Protein 5YCE (pdb70)

Structure (mmCIF, N/CA/C/O backbone):
data_5YCE
#
_entry.id   5YCE
#
_cell.length_a   34.180
_cell.length_b   30.660
_cell.length_c   63.570
_cell.angle_alpha   90.00
_cell.angle_beta   105.49
_cell.angle_gamma   90.00
#
_symmetry.space_group_name_H-M   'P 1 21 1'
#
loop_
_entity.id
_entity.type
_entity.pdbx_description
1 polymer Myoglobin
2 non-polymer 'PROTOPORPHYRIN IX CONTAINING FE'
3 non-polymer 'SULFATE ION'
4 water water
#
loop_
_atom_site.group_PDB
_atom_site.id
_atom_site.type_symbol
_atom_site.label_atom_id
_atom_site.label_alt_id
_atom_site.label_comp_id
_atom_site.label_asym_id
_atom_site.label_entity_id
_atom_site.label_seq_id
_atom_site.pdbx_PDB_ins_code
_atom_site.Cartn_x
_atom_site.Cartn_y
_atom_site.Cartn_z
_atom_site.occupancy
_atom_site.B_iso_or_equiv
_atom_site.auth_seq_id
_atom_site.auth_comp_id
_atom_site.auth_asym_id
_atom_site.auth_atom_id
_atom_site.pdbx_PDB_model_num
ATOM 1 N N A VAL A 1 2 ? 13.773 0.908 -0.082 0.50 20.33 1 VAL A N 1
ATOM 2 N N B VAL A 1 2 ? 15.187 0.913 0.720 0.50 20.62 1 VAL A N 1
ATOM 3 C CA A VAL A 1 2 ? 14.990 1.413 -0.760 0.50 19.95 1 VAL A CA 1
ATOM 4 C CA B VAL A 1 2 ? 15.608 1.472 -0.595 0.50 19.74 1 VAL A CA 1
ATOM 5 C C A VAL A 1 2 ? 15.558 0.315 -1.664 0.50 17.48 1 VAL A C 1
ATOM 6 C C B VAL A 1 2 ? 15.884 0.356 -1.575 0.50 16.68 1 VAL A C 1
ATOM 7 O O A VAL A 1 2 ? 15.615 -0.870 -1.291 0.50 18.50 1 VAL A O 1
ATOM 8 O O B VAL A 1 2 ? 16.041 -0.807 -1.178 0.50 16.74 1 VAL A O 1
ATOM 15 N N . LEU A 1 3 ? 15.983 0.707 -2.856 1.00 13.32 2 LEU A N 1
ATOM 16 C CA . LEU A 1 3 ? 16.472 -0.238 -3.828 1.00 11.29 2 LEU A CA 1
ATOM 17 C C . LEU A 1 3 ? 17.971 -0.425 -3.658 1.00 10.86 2 LEU A C 1
ATOM 18 O O . LEU A 1 3 ? 18.693 0.504 -3.344 1.00 12.66 2 LEU A O 1
ATOM 23 N N . SER A 1 4 ? 18.435 -1.641 -3.882 1.00 10.61 3 SER A N 1
ATOM 24 C CA . SER A 1 4 ? 19.858 -1.905 -3.923 1.00 11.05 3 SER A CA 1
ATOM 25 C C . SER A 1 4 ? 20.452 -1.433 -5.238 1.00 10.14 3 SER A C 1
ATOM 26 O O . SER A 1 4 ? 19.717 -1.187 -6.223 1.00 9.59 3 SER A O 1
ATOM 29 N N . GLU A 1 5 ? 21.773 -1.367 -5.301 1.00 10.58 4 GLU A N 1
ATOM 30 C CA A GLU A 1 5 ? 22.428 -1.046 -6.575 0.50 9.98 4 GLU A CA 1
ATOM 31 C CA B GLU A 1 5 ? 22.456 -1.079 -6.553 0.50 10.39 4 GLU A CA 1
ATOM 32 C C . GLU A 1 5 ? 22.048 -2.069 -7.644 1.00 9.99 4 GLU A C 1
ATOM 33 O O . GLU A 1 5 ? 21.808 -1.691 -8.783 1.00 9.92 4 GLU A O 1
ATOM 44 N N . GLY A 1 6 ? 21.987 -3.350 -7.293 1.00 10.58 5 GLY A N 1
ATOM 45 C CA . GLY A 1 6 ? 21.608 -4.347 -8.257 1.00 10.84 5 GLY A CA 1
ATOM 46 C C . GLY A 1 6 ? 20.209 -4.115 -8.821 1.00 10.11 5 GLY A C 1
ATOM 47 O O . GLY A 1 6 ? 19.978 -4.266 -10.029 1.00 10.86 5 GLY A O 1
ATOM 48 N N . GLU A 1 7 ? 19.286 -3.746 -7.944 1.00 9.32 6 GLU A N 1
ATOM 49 C CA . GLU A 1 7 ? 17.915 -3.457 -8.392 1.00 8.28 6 GLU A CA 1
ATOM 50 C C . GLU A 1 7 ? 17.891 -2.231 -9.322 1.00 7.37 6 GLU A C 1
ATOM 51 O O . GLU A 1 7 ? 17.242 -2.250 -10.372 1.00 7.32 6 GLU A O 1
ATOM 57 N N . TRP A 1 8 ? 18.614 -1.165 -8.951 1.00 7.15 7 TRP A N 1
ATOM 58 C CA . TRP A 1 8 ? 18.671 -0.016 -9.836 1.00 6.43 7 TRP A CA 1
ATOM 59 C C . TRP A 1 8 ? 19.246 -0.381 -11.196 1.00 6.71 7 TRP A C 1
ATOM 60 O O . TRP A 1 8 ? 18.793 0.134 -12.218 1.00 6.56 7 TRP A O 1
ATOM 71 N N A GLN A 1 9 ? 20.283 -1.236 -11.217 0.56 7.41 8 GLN A N 1
ATOM 72 N N B GLN A 1 9 ? 20.250 -1.258 -11.233 0.44 7.52 8 GLN A N 1
ATOM 73 C CA A GLN A 1 9 ? 20.872 -1.675 -12.477 0.56 8.23 8 GLN A CA 1
ATOM 74 C CA B GLN A 1 9 ? 20.836 -1.591 -12.516 0.44 7.82 8 GLN A CA 1
ATOM 75 C C A GLN A 1 9 ? 19.787 -2.300 -13.369 0.56 7.53 8 GLN A C 1
ATOM 76 C C B GLN A 1 9 ? 19.826 -2.354 -13.392 0.44 7.65 8 GLN A C 1
ATOM 77 O O A GLN A 1 9 ? 19.687 -1.977 -14.565 0.56 7.52 8 GLN A O 1
ATOM 78 O O B GLN A 1 9 ? 19.815 -2.180 -14.607 0.44 7.60 8 GLN A O 1
ATOM 89 N N . LEU A 1 10 ? 18.971 -3.184 -12.793 1.00 7.65 9 LEU A N 1
ATOM 90 C CA . LEU A 1 10 ? 17.926 -3.838 -13.579 1.00 7.62 9 LEU A CA 1
ATOM 91 C C . LEU A 1 10 ? 16.918 -2.824 -14.138 1.00 6.68 9 LEU A C 1
ATOM 92 O O . LEU A 1 10 ? 16.463 -2.930 -15.286 1.00 7.34 9 LEU A O 1
ATOM 97 N N . VAL A 1 11 ? 16.541 -1.865 -13.291 1.00 5.95 10 VAL A N 1
ATOM 98 C CA . VAL A 1 11 ? 15.592 -0.811 -13.663 1.00 5.64 10 VAL A CA 1
ATOM 99 C C . VAL A 1 11 ? 16.135 0.018 -14.832 1.00 5.36 10 VAL A C 1
ATOM 100 O O . VAL A 1 11 ? 15.459 0.238 -15.834 1.00 5.82 10 VAL A O 1
ATOM 104 N N A LEU A 1 12 ? 17.392 0.488 -14.715 0.66 5.84 11 LEU A N 1
ATOM 105 N N B LEU A 1 12 ? 17.395 0.430 -14.675 0.34 5.57 11 LEU A N 1
ATOM 106 C CA A LEU A 1 12 ? 17.894 1.433 -15.693 0.66 5.84 11 LEU A CA 1
ATOM 107 C CA B LEU A 1 12 ? 18.024 1.260 -15.661 0.34 5.30 11 LEU A CA 1
ATOM 108 C C A LEU A 1 12 ? 18.291 0.743 -16.995 0.66 5.86 11 LEU A C 1
ATOM 109 C C B LEU A 1 12 ? 18.488 0.441 -16.862 0.34 5.44 11 LEU A C 1
ATOM 110 O O A LEU A 1 12 ? 18.318 1.369 -18.059 0.66 5.59 11 LEU A O 1
ATOM 111 O O B LEU A 1 12 ? 18.577 0.994 -17.960 0.34 5.73 11 LEU A O 1
ATOM 120 N N A HIS A 1 13 ? 18.570 -0.550 -16.927 0.66 5.66 12 HIS A N 1
ATOM 121 N N B HIS A 1 13 ? 18.741 -0.856 -16.684 0.34 4.96 12 HIS A N 1
ATOM 122 C CA A HIS A 1 13 ? 18.913 -1.311 -18.125 0.66 5.82 12 HIS A CA 1
ATOM 123 C CA B HIS A 1 13 ? 19.083 -1.689 -17.833 0.34 5.26 12 HIS A CA 1
ATOM 124 C C A HIS A 1 13 ? 17.704 -1.392 -19.055 0.66 5.87 12 HIS A C 1
ATOM 125 C C B HIS A 1 13 ? 17.885 -1.800 -18.763 0.34 5.50 12 HIS A C 1
ATOM 126 O O A HIS A 1 13 ? 17.810 -1.177 -20.257 0.66 6.29 12 HIS A O 1
ATOM 127 O O B HIS A 1 13 ? 18.014 -1.697 -19.976 0.34 6.76 12 HIS A O 1
ATOM 140 N N A VAL A 1 14 ? 16.522 -1.697 -18.507 0.66 5.44 13 VAL A N 1
ATOM 141 N N B VAL A 1 14 ? 16.690 -2.019 -18.205 0.34 5.04 13 VAL A N 1
ATOM 142 C CA A VAL A 1 14 ? 15.320 -1.717 -19.344 0.66 5.17 13 VAL A CA 1
ATOM 143 C CA B VAL A 1 14 ? 15.502 -2.048 -19.055 0.34 5.01 13 VAL A CA 1
ATOM 144 C C A VAL A 1 14 ? 14.936 -0.285 -19.730 0.66 5.20 13 VAL A C 1
ATOM 145 C C B VAL A 1 14 ? 15.112 -0.639 -19.520 0.34 4.82 13 VAL A C 1
ATOM 146 O O A VAL A 1 14 ? 14.465 -0.041 -20.836 0.66 5.15 13 VAL A O 1
ATOM 147 O O B VAL A 1 14 ? 14.666 -0.480 -20.651 0.34 5.28 13 VAL A O 1
ATOM 154 N N A TRP A 1 15 ? 15.135 0.679 -18.832 0.66 5.21 14 TRP A N 1
ATOM 155 N N B TRP A 1 15 ? 15.301 0.381 -18.680 0.34 4.79 14 TRP A N 1
ATOM 156 C CA A TRP A 1 15 ? 14.739 2.030 -19.162 0.66 5.54 14 TRP A CA 1
ATOM 157 C CA B TRP A 1 15 ? 14.941 1.737 -19.099 0.34 5.04 14 TRP A CA 1
ATOM 158 C C A TRP A 1 15 ? 15.514 2.566 -20.370 0.66 5.71 14 TRP A C 1
ATOM 159 C C B TRP A 1 15 ? 15.794 2.169 -20.294 0.34 4.90 14 TRP A C 1
ATOM 160 O O A TRP A 1 15 ? 14.957 3.321 -21.185 0.66 6.02 14 TRP A O 1
ATOM 161 O O B TRP A 1 15 ? 15.329 2.917 -21.160 0.34 5.17 14 TRP A O 1
ATOM 182 N N A ALA A 1 16 ? 16.793 2.199 -20.493 0.66 5.70 15 ALA A N 1
ATOM 183 N N B ALA A 1 16 ? 17.036 1.702 -20.360 0.34 5.02 15 ALA A N 1
ATOM 184 C CA A ALA A 1 16 ? 17.552 2.643 -21.661 0.66 6.03 15 ALA A CA 1
ATOM 185 C CA B ALA A 1 16 ? 17.850 2.023 -21.522 0.34 6.08 15 ALA A CA 1
ATOM 186 C C A ALA A 1 16 ? 16.983 2.061 -22.957 0.66 6.07 15 ALA A C 1
ATOM 187 C C B ALA A 1 16 ? 17.216 1.509 -22.821 0.34 5.82 15 ALA A C 1
ATOM 188 O O A ALA A 1 16 ? 17.109 2.678 -24.009 0.66 7.04 15 ALA A O 1
ATOM 189 O O B ALA A 1 16 ? 17.443 2.070 -23.889 0.34 6.36 15 ALA A O 1
ATOM 192 N N A LYS A 1 17 ? 16.353 0.891 -22.899 0.66 6.44 16 LYS A N 1
ATOM 193 N N B LYS A 1 17 ? 16.418 0.449 -22.736 0.34 5.71 16 LYS A N 1
ATOM 194 C CA A LYS A 1 17 ? 15.625 0.358 -24.053 0.66 6.67 16 LYS A CA 1
ATOM 195 C CA B LYS A 1 17 ? 15.718 -0.114 -23.892 0.34 4.96 16 LYS A CA 1
ATOM 196 C C A LYS A 1 17 ? 14.388 1.179 -24.351 0.66 7.16 16 LYS A C 1
ATOM 197 C C B LYS A 1 17 ? 14.482 0.717 -24.314 0.34 5.65 16 LYS A C 1
ATOM 198 O O A LYS A 1 17 ? 14.109 1.462 -25.508 0.66 7.84 16 LYS A O 1
ATOM 199 O O B LYS A 1 17 ? 13.891 0.454 -25.355 0.34 6.65 16 LYS A O 1
ATOM 210 N N A VAL A 1 18 ? 13.636 1.541 -23.315 0.66 6.48 17 VAL A N 1
ATOM 211 N N B VAL A 1 18 ? 14.096 1.690 -23.494 0.34 5.20 17 VAL A N 1
ATOM 212 C CA A VAL A 1 18 ? 12.478 2.404 -23.478 0.66 6.81 17 VAL A CA 1
ATOM 213 C CA B VAL A 1 18 ? 13.013 2.610 -23.816 0.34 5.99 17 VAL A CA 1
ATOM 214 C C A VAL A 1 18 ? 12.878 3.643 -24.222 0.66 7.37 17 VAL A C 1
ATOM 215 C C B VAL A 1 18 ? 13.507 3.748 -24.731 0.34 5.93 17 VAL A C 1
ATOM 216 O O A VAL A 1 18 ? 12.171 4.096 -25.118 0.66 8.50 17 VAL A O 1
ATOM 217 O O B VAL A 1 18 ? 12.724 4.335 -25.484 0.34 6.42 17 VAL A O 1
ATOM 224 N N A GLU A 1 19 ? 14.043 4.191 -23.873 0.66 7.75 18 GLU A N 1
ATOM 225 N N B GLU A 1 19 ? 14.798 4.055 -24.665 0.34 5.54 18 GLU A N 1
ATOM 226 C CA A GLU A 1 19 ? 14.453 5.452 -24.445 0.66 9.54 18 GLU A CA 1
ATOM 227 C CA B GLU A 1 19 ? 15.324 5.293 -25.254 0.34 6.57 18 GLU A CA 1
ATOM 228 C C A GLU A 1 19 ? 14.887 5.391 -25.894 0.66 10.35 18 GLU A C 1
ATOM 229 C C B GLU A 1 19 ? 15.208 5.390 -26.762 0.34 7.31 18 GLU A C 1
ATOM 230 O O A GLU A 1 19 ? 15.081 6.444 -26.494 0.66 11.98 18 GLU A O 1
ATOM 231 O O B GLU A 1 19 ? 15.062 6.485 -27.292 0.34 8.81 18 GLU A O 1
ATOM 242 N N A ALA A 1 20 ? 14.973 4.200 -26.477 0.66 10.47 19 ALA A N 1
ATOM 243 N N B ALA A 1 20 ? 15.289 4.277 -27.467 0.34 8.08 19 ALA A N 1
ATOM 244 C CA A ALA A 1 20 ? 15.090 4.054 -27.927 0.66 10.77 19 ALA A CA 1
ATOM 245 C CA B ALA A 1 20 ? 15.195 4.340 -28.920 0.34 8.55 19 ALA A CA 1
ATOM 246 C C A ALA A 1 20 ? 13.801 4.292 -28.707 0.66 10.57 19 ALA A C 1
ATOM 247 C C B ALA A 1 20 ? 13.783 4.674 -29.423 0.34 9.00 19 ALA A C 1
ATOM 248 O O A ALA A 1 20 ? 13.844 4.543 -29.894 0.66 12.95 19 ALA A O 1
ATOM 249 O O B ALA A 1 20 ? 13.597 4.981 -30.607 0.34 9.32 19 ALA A O 1
ATOM 252 N N A ASP A 1 21 ? 12.645 4.244 -28.058 0.66 10.80 20 ASP A N 1
ATOM 253 N N B ASP A 1 21 ? 12.817 4.628 -28.496 0.34 9.39 20 ASP A N 1
ATOM 254 C CA A ASP A 1 21 ? 11.354 4.492 -28.746 0.66 10.02 20 ASP A CA 1
ATOM 255 C CA B ASP A 1 21 ? 11.408 4.882 -28.775 0.34 8.88 20 ASP A CA 1
ATOM 256 C C A ASP A 1 21 ? 10.434 5.046 -27.693 0.66 8.90 20 ASP A C 1
ATOM 257 C C B ASP A 1 21 ? 10.642 5.465 -27.567 0.34 6.90 20 ASP A C 1
ATOM 258 O O A ASP A 1 21 ? 9.451 4.421 -27.311 0.66 9.22 20 ASP A O 1
ATOM 259 O O B ASP A 1 21 ? 9.677 4.860 -27.110 0.34 6.38 20 ASP A O 1
ATOM 268 N N A VAL A 1 22 ? 10.790 6.220 -27.188 0.66 8.80 21 VAL A N 1
ATOM 269 N N B VAL A 1 22 ? 11.001 6.654 -27.070 0.34 6.16 21 VAL A N 1
ATOM 270 C CA A VAL A 1 22 ? 10.029 6.815 -26.094 0.66 8.29 21 VAL A CA 1
ATOM 271 C CA B VAL A 1 22 ? 10.237 7.234 -25.958 0.34 5.73 21 VAL A CA 1
ATOM 272 C C A VAL A 1 22 ? 8.553 7.022 -26.491 0.66 7.74 21 VAL A C 1
ATOM 273 C C B VAL A 1 22 ? 8.781 7.465 -26.380 0.34 6.37 21 VAL A C 1
ATOM 274 O O A VAL A 1 22 ? 7.640 6.657 -25.760 0.66 7.63 21 VAL A O 1
ATOM 275 O O B VAL A 1 22 ? 7.839 7.152 -25.639 0.34 6.00 21 VAL A O 1
ATOM 282 N N A ALA A 1 23 ? 8.318 7.584 -27.681 0.66 7.73 22 ALA A N 1
ATOM 283 N N B ALA A 1 23 ? 8.594 7.994 -27.580 0.34 7.22 22 ALA A N 1
ATOM 284 C CA A ALA A 1 23 ? 6.945 7.896 -28.056 0.66 7.61 22 ALA A CA 1
ATOM 285 C CA B ALA A 1 23 ? 7.251 8.329 -28.029 0.34 7.73 22 ALA A CA 1
ATOM 286 C C A ALA A 1 23 ? 6.066 6.638 -28.180 0.66 6.60 22 ALA A C 1
ATOM 287 C C B ALA A 1 23 ? 6.300 7.110 -28.140 0.34 7.54 22 ALA A C 1
ATOM 288 O O A ALA A 1 23 ? 4.910 6.657 -27.781 0.66 6.39 22 ALA A O 1
ATOM 289 O O B ALA A 1 23 ? 5.134 7.175 -27.727 0.34 8.08 22 ALA A O 1
ATOM 292 N N A GLY A 1 24 ? 6.593 5.545 -28.737 0.66 6.87 23 GLY A N 1
ATOM 293 N N B GLY A 1 24 ? 6.792 6.017 -28.710 0.34 8.02 23 GLY A N 1
ATOM 294 C CA A GLY A 1 24 ? 5.802 4.335 -28.866 0.66 7.32 23 GLY A CA 1
ATOM 295 C CA B GLY A 1 24 ? 5.956 4.848 -28.912 0.34 6.93 23 GLY A CA 1
ATOM 296 C C A GLY A 1 24 ? 5.482 3.730 -27.522 0.66 6.45 23 GLY A C 1
ATOM 297 C C B GLY A 1 24 ? 5.597 4.177 -27.603 0.34 7.02 23 GLY A C 1
ATOM 298 O O A GLY A 1 24 ? 4.365 3.260 -27.274 0.66 6.83 23 GLY A O 1
ATOM 299 O O B GLY A 1 24 ? 4.504 3.634 -27.430 0.34 8.10 23 GLY A O 1
ATOM 300 N N A HIS A 1 25 ? 6.487 3.719 -26.639 0.66 6.47 24 HIS A N 1
ATOM 301 N N B HIS A 1 25 ? 6.532 4.197 -26.660 0.34 6.44 24 HIS A N 1
ATOM 302 C CA A HIS A 1 25 ? 6.207 3.292 -25.283 0.66 6.46 24 HIS A CA 1
ATOM 303 C CA B HIS A 1 25 ? 6.203 3.673 -25.335 0.34 6.00 24 HIS A CA 1
ATOM 304 C C A HIS A 1 25 ? 5.146 4.172 -24.624 0.66 6.00 24 HIS A C 1
ATOM 305 C C B HIS A 1 25 ? 5.189 4.542 -24.617 0.34 5.92 24 HIS A C 1
ATOM 306 O O A HIS A 1 25 ? 4.260 3.658 -23.926 0.66 5.92 24 HIS A O 1
ATOM 307 O O B HIS A 1 25 ? 4.323 4.027 -23.902 0.34 6.37 24 HIS A O 1
ATOM 320 N N A GLY A 1 26 ? 5.220 5.487 -24.822 0.66 6.26 25 GLY A N 1
ATOM 321 N N B GLY A 1 26 ? 5.293 5.855 -24.767 0.34 5.23 25 GLY A N 1
ATOM 322 C CA A GLY A 1 26 ? 4.275 6.396 -24.162 0.66 5.79 25 GLY A CA 1
ATOM 323 C CA B GLY A 1 26 ? 4.400 6.745 -24.043 0.34 4.99 25 GLY A CA 1
ATOM 324 C C A GLY A 1 26 ? 2.854 6.179 -24.647 0.66 5.30 25 GLY A C 1
ATOM 325 C C B GLY A 1 26 ? 2.968 6.566 -24.491 0.34 4.97 25 GLY A C 1
ATOM 326 O O A GLY A 1 26 ? 1.899 6.212 -23.873 0.66 5.59 25 GLY A O 1
ATOM 327 O O B GLY A 1 26 ? 2.063 6.493 -23.659 0.34 5.54 25 GLY A O 1
ATOM 328 N N A GLN A 1 27 ? 2.715 5.910 -25.938 0.66 4.97 26 GLN A N 1
ATOM 329 N N B GLN A 1 27 ? 2.781 6.551 -25.808 0.34 6.96 26 GLN A N 1
ATOM 330 C CA A GLN A 1 27 ? 1.396 5.613 -26.502 0.66 5.20 26 GLN A CA 1
ATOM 331 C CA B GLN A 1 27 ? 1.520 6.177 -26.448 0.34 8.66 26 GLN A CA 1
ATOM 332 C C A GLN A 1 27 ? 0.861 4.337 -25.910 0.66 5.19 26 GLN A C 1
ATOM 333 C C B GLN A 1 27 ? 0.933 4.926 -25.847 0.34 7.76 26 GLN A C 1
ATOM 334 O O A GLN A 1 27 ? -0.289 4.279 -25.457 0.66 5.40 26 GLN A O 1
ATOM 335 O O B GLN A 1 27 ? -0.209 4.952 -25.358 0.34 8.59 26 GLN A O 1
ATOM 346 N N A ASP A 1 28 ? 1.681 3.284 -25.914 0.66 5.79 27 ASP A N 1
ATOM 347 N N B ASP A 1 28 ? 1.719 3.843 -25.894 0.34 8.15 27 ASP A N 1
ATOM 348 C CA A ASP A 1 28 ? 1.204 2.020 -25.401 0.66 6.26 27 ASP A CA 1
ATOM 349 C CA B ASP A 1 28 ? 1.251 2.507 -25.505 0.34 8.43 27 ASP A CA 1
ATOM 350 C C A ASP A 1 28 ? 0.842 2.162 -23.932 0.66 6.26 27 ASP A C 1
ATOM 351 C C B ASP A 1 28 ? 0.775 2.466 -24.061 0.34 7.02 27 ASP A C 1
ATOM 352 O O A ASP A 1 28 ? -0.148 1.568 -23.498 0.66 6.07 27 ASP A O 1
ATOM 353 O O B ASP A 1 28 ? -0.279 1.945 -23.754 0.34 6.55 27 ASP A O 1
ATOM 362 N N . ILE A 1 29 ? 1.610 2.963 -23.165 1.00 6.12 28 ILE A N 1
ATOM 363 C CA . ILE A 1 29 ? 1.342 3.063 -21.740 1.00 4.99 28 ILE A CA 1
ATOM 364 C C . ILE A 1 29 ? 0.072 3.882 -21.464 1.00 4.83 28 ILE A C 1
ATOM 365 O O . ILE A 1 29 ? -0.766 3.442 -20.667 1.00 5.04 28 ILE A O 1
ATOM 370 N N . LEU A 1 30 ? -0.077 5.044 -22.080 1.00 5.01 29 LEU A N 1
ATOM 371 C CA . LEU A 1 30 ? -1.291 5.824 -21.825 1.00 5.16 29 LEU A CA 1
ATOM 372 C C . LEU A 1 30 ? -2.544 5.094 -22.332 1.00 5.31 29 LEU A C 1
ATOM 373 O O . LEU A 1 30 ? -3.581 5.137 -21.670 1.00 5.66 29 LEU A O 1
ATOM 378 N N . ILE A 1 31 ? -2.447 4.440 -23.491 1.00 5.62 30 ILE A N 1
ATOM 379 C CA . ILE A 1 31 ? -3.602 3.706 -23.988 1.00 6.03 30 ILE A CA 1
ATOM 380 C C . ILE A 1 31 ? -3.984 2.563 -23.050 1.00 6.05 30 ILE A C 1
ATOM 381 O O . ILE A 1 31 ? -5.157 2.354 -22.754 1.00 6.27 30 ILE A O 1
ATOM 386 N N A ARG A 1 32 ? -2.985 1.803 -22.594 0.61 9.12 31 ARG A N 1
ATOM 387 N N B ARG A 1 32 ? -3.000 1.828 -22.534 0.39 5.55 31 ARG A N 1
ATOM 388 C CA A ARG A 1 32 ? -3.226 0.710 -21.674 0.61 6.88 31 ARG A CA 1
ATOM 389 C CA B ARG A 1 32 ? -3.344 0.802 -21.569 0.39 5.53 31 ARG A CA 1
ATOM 390 C C A ARG A 1 32 ? -3.912 1.230 -20.416 0.61 6.37 31 ARG A C 1
ATOM 391 C C B ARG A 1 32 ? -4.002 1.440 -20.333 0.39 5.34 31 ARG A C 1
ATOM 392 O O A ARG A 1 32 ? -4.867 0.645 -19.928 0.61 7.02 31 ARG A O 1
ATOM 393 O O B ARG A 1 32 ? -4.983 0.918 -19.829 0.39 5.89 31 ARG A O 1
ATOM 408 N N A LEU A 1 33 ? -3.385 2.324 -19.873 0.61 5.25 32 LEU A N 1
ATOM 409 N N B LEU A 1 33 ? -3.471 2.568 -19.859 0.39 4.65 32 LEU A N 1
ATOM 410 C CA A LEU A 1 33 ? -3.953 2.960 -18.695 0.61 4.90 32 LEU A CA 1
ATOM 411 C CA B LEU A 1 33 ? -4.046 3.262 -18.706 0.39 4.00 32 LEU A CA 1
ATOM 412 C C A LEU A 1 33 ? -5.421 3.345 -18.905 0.61 4.76 32 LEU A C 1
ATOM 413 C C B LEU A 1 33 ? -5.507 3.666 -18.985 0.39 4.42 32 LEU A C 1
ATOM 414 O O A LEU A 1 33 ? -6.283 3.068 -18.053 0.61 5.18 32 LEU A O 1
ATOM 415 O O B LEU A 1 33 ? -6.400 3.408 -18.173 0.39 4.69 32 LEU A O 1
ATOM 424 N N A PHE A 1 34 ? -5.702 3.994 -20.034 0.61 4.92 33 PHE A N 1
ATOM 425 N N B PHE A 1 34 ? -5.734 4.299 -20.134 0.39 4.02 33 PHE A N 1
ATOM 426 C CA A PHE A 1 34 ? -7.042 4.482 -20.295 0.61 4.84 33 PHE A CA 1
ATOM 427 C CA B PHE A 1 34 ? -7.040 4.855 -20.461 0.39 4.46 33 PHE A CA 1
ATOM 428 C C A PHE A 1 34 ? -8.037 3.331 -20.514 0.61 6.00 33 PHE A C 1
ATOM 429 C C B PHE A 1 34 ? -8.081 3.768 -20.773 0.39 4.79 33 PHE A C 1
ATOM 430 O O A PHE A 1 34 ? -9.205 3.438 -20.126 0.61 6.70 33 PHE A O 1
ATOM 431 O O B PHE A 1 34 ? -9.278 3.945 -20.491 0.39 4.96 33 PHE A O 1
ATOM 446 N N A LYS A 1 35 ? -7.584 2.243 -21.131 0.61 6.15 34 LYS A N 1
ATOM 447 N N B LYS A 1 35 ? -7.647 2.651 -21.359 0.36 4.72 34 LYS A N 1
ATOM 448 N N C LYS A 1 35 ? -7.653 2.520 -21.348 0.03 5.71 34 LYS A N 1
ATOM 449 C CA A LYS A 1 35 ? -8.448 1.084 -21.354 0.61 7.02 34 LYS A CA 1
ATOM 450 C CA B LYS A 1 35 ? -8.574 1.554 -21.649 0.36 4.94 34 LYS A CA 1
ATOM 451 C CA C LYS A 1 35 ? -8.589 1.437 -21.621 0.03 5.95 34 LYS A CA 1
ATOM 452 C C A LYS A 1 35 ? -8.684 0.347 -20.048 0.61 6.24 34 LYS A C 1
ATOM 453 C C B LYS A 1 35 ? -8.874 0.725 -20.410 0.36 4.98 34 LYS A C 1
ATOM 454 C C C LYS A 1 35 ? -8.827 0.601 -20.368 0.03 6.05 34 LYS A C 1
ATOM 455 O O A LYS A 1 35 ? -9.806 -0.089 -19.774 0.61 7.59 34 LYS A O 1
ATOM 456 O O B LYS A 1 35 ? -10.017 0.328 -20.181 0.36 6.03 34 LYS A O 1
ATOM 457 O O C LYS A 1 35 ? -9.956 0.212 -20.074 0.03 6.11 34 LYS A O 1
ATOM 473 N N A SER A 1 36 ? -7.633 0.132 -19.273 0.61 5.84 35 SER A N 1
ATOM 474 N N B SER A 1 36 ? -7.845 0.461 -19.606 0.39 5.14 35 SER A N 1
ATOM 475 C CA A SER A 1 36 ? -7.762 -0.648 -18.045 0.61 6.55 35 SER A CA 1
ATOM 476 C CA B SER A 1 36 ? -8.008 -0.358 -18.416 0.39 5.88 35 SER A CA 1
ATOM 477 C C A SER A 1 36 ? -8.496 0.084 -16.939 0.61 6.14 35 SER A C 1
ATOM 478 C C B SER A 1 36 ? -8.668 0.411 -17.273 0.39 6.18 35 SER A C 1
ATOM 479 O O A SER A 1 36 ? -9.119 -0.522 -16.081 0.61 7.51 35 SER A O 1
ATOM 480 O O B SER A 1 36 ? -9.325 -0.196 -16.434 0.39 7.02 35 SER A O 1
ATOM 485 N N A HIS A 1 37 ? -8.355 1.404 -16.919 0.61 6.47 36 HIS A N 1
ATOM 486 N N B HIS A 1 37 ? -8.502 1.735 -17.242 0.39 5.65 36 HIS A N 1
ATOM 487 C CA A HIS A 1 37 ? -8.908 2.224 -15.851 0.61 6.92 36 HIS A CA 1
ATOM 488 C CA B HIS A 1 37 ? -9.024 2.559 -16.145 0.39 5.65 36 HIS A CA 1
ATOM 489 C C A HIS A 1 37 ? -9.490 3.499 -16.454 0.61 6.39 36 HIS A C 1
ATOM 490 C C B HIS A 1 37 ? -9.642 3.825 -16.719 0.39 5.66 36 HIS A C 1
ATOM 491 O O A HIS A 1 37 ? -8.875 4.558 -16.417 0.61 6.49 36 HIS A O 1
ATOM 492 O O B HIS A 1 37 ? -9.019 4.888 -16.722 0.39 5.18 36 HIS A O 1
ATOM 505 N N A PRO A 1 38 ? -10.698 3.421 -17.022 0.61 6.62 37 PRO A N 1
ATOM 506 N N B PRO A 1 38 ? -10.883 3.714 -17.217 0.39 5.54 37 PRO A N 1
ATOM 507 C CA A PRO A 1 38 ? -11.229 4.565 -17.777 0.61 6.80 37 PRO A CA 1
ATOM 508 C CA B PRO A 1 38 ? -11.511 4.853 -17.883 0.39 6.08 37 PRO A CA 1
ATOM 509 C C A PRO A 1 38 ? -11.473 5.878 -17.006 0.61 7.37 37 PRO A C 1
ATOM 510 C C B PRO A 1 38 ? -11.584 6.048 -16.985 0.39 6.42 37 PRO A C 1
ATOM 511 O O A PRO A 1 38 ? -11.566 6.928 -17.635 0.61 8.23 37 PRO A O 1
ATOM 512 O O B PRO A 1 38 ? -11.646 7.178 -17.477 0.39 6.06 37 PRO A O 1
ATOM 519 N N . GLU A 1 39 ? -11.565 5.833 -15.672 1.00 7.16 38 GLU A N 1
ATOM 520 C CA . GLU A 1 39 ? -11.622 7.015 -14.821 1.00 7.49 38 GLU A CA 1
ATOM 521 C C . GLU A 1 39 ? -10.385 7.924 -15.037 1.00 6.71 38 GLU A C 1
ATOM 522 O O . GLU A 1 39 ? -10.452 9.146 -14.819 1.00 8.18 38 GLU A O 1
ATOM 528 N N . THR A 1 40 ? -9.270 7.328 -15.436 1.00 5.92 39 THR A N 1
ATOM 529 C CA . THR A 1 40 ? -8.061 8.107 -15.667 1.00 5.64 39 THR A CA 1
ATOM 530 C C . THR A 1 40 ? -8.174 8.996 -16.902 1.00 5.83 39 THR A C 1
ATOM 531 O O . THR A 1 40 ? -7.706 10.134 -16.903 1.00 6.97 39 THR A O 1
ATOM 535 N N . LEU A 1 41 ? -8.800 8.471 -17.965 1.00 6.17 40 LEU A N 1
ATOM 536 C CA . LEU A 1 41 ? -8.986 9.234 -19.200 1.00 6.04 40 LEU A CA 1
ATOM 537 C C . LEU A 1 41 ? -9.777 10.506 -18.924 1.00 7.08 40 LEU A C 1
ATOM 538 O O . LEU A 1 41 ? -9.498 11.583 -19.472 1.00 7.38 40 LEU A O 1
ATOM 543 N N . GLU A 1 42 ? -10.782 10.378 -18.069 1.00 7.72 41 GLU A N 1
ATOM 544 C CA A GLU A 1 42 ? -11.645 11.521 -17.852 0.52 8.46 41 GLU A CA 1
ATOM 545 C CA B GLU A 1 42 ? -11.692 11.472 -17.705 0.48 9.29 41 GLU A CA 1
ATOM 546 C C . GLU A 1 42 ? -10.948 12.684 -17.132 1.00 9.01 41 GLU A C 1
ATOM 547 O O . GLU A 1 42 ? -11.395 13.817 -17.249 1.00 11.07 41 GLU A O 1
ATOM 558 N N . LYS A 1 43 ? -9.823 12.420 -16.454 1.00 7.56 42 LYS A N 1
ATOM 559 C CA . LYS A 1 43 ? -9.035 13.470 -15.844 1.00 8.07 42 LYS A CA 1
ATOM 560 C C . LYS A 1 43 ? -8.315 14.352 -16.853 1.00 7.10 42 LYS A C 1
ATOM 561 O O . LYS A 1 43 ? -7.768 15.391 -16.462 1.00 8.73 42 LYS A O 1
ATOM 567 N N . PHE A 1 44 ? -8.245 13.927 -18.119 1.00 6.59 43 PHE A N 1
ATOM 568 C CA . PHE A 1 44 ? -7.592 14.682 -19.168 1.00 6.75 43 PHE A CA 1
ATOM 569 C C . PHE A 1 44 ? -8.609 15.369 -20.070 1.00 7.74 43 PHE A C 1
ATOM 570 O O . PHE A 1 44 ? -9.172 14.722 -20.962 1.00 6.88 43 PHE A O 1
ATOM 578 N N . ASP A 1 45 ? -8.785 16.685 -19.916 1.00 9.40 44 ASP A N 1
ATOM 579 C CA . ASP A 1 45 ? -9.571 17.443 -20.884 1.00 10.54 44 ASP A CA 1
ATOM 580 C C . ASP A 1 45 ? -9.032 17.255 -22.307 1.00 10.01 44 ASP A C 1
ATOM 581 O O . ASP A 1 45 ? -9.853 17.279 -23.220 1.00 11.63 44 ASP A O 1
ATOM 586 N N . ARG A 1 46 ? -7.704 17.092 -22.515 1.00 9.93 45 ARG A N 1
ATOM 587 C CA . ARG A 1 46 ? -7.092 16.934 -23.838 1.00 10.14 45 ARG A CA 1
ATOM 588 C C . ARG A 1 46 ? -7.550 15.653 -24.478 1.00 9.31 45 ARG A C 1
ATOM 589 O O . ARG A 1 46 ? -7.516 15.574 -25.710 1.00 11.16 45 ARG A O 1
ATOM 597 N N . PHE A 1 47 ? -7.893 14.632 -23.675 1.00 6.95 46 PHE A N 1
ATOM 598 C CA . PHE A 1 47 ? -8.048 13.305 -24.243 1.00 6.18 46 PHE A CA 1
ATOM 599 C C . PHE A 1 47 ? -9.418 12.674 -24.075 1.00 6.44 46 PHE A C 1
ATOM 600 O O . PHE A 1 47 ? -9.694 11.662 -24.708 1.00 6.55 46 PHE A O 1
ATOM 608 N N . LYS A 1 48 ? -10.281 13.259 -23.257 1.00 6.91 47 LYS A N 1
ATOM 609 C CA . LYS A 1 48 ? -11.497 12.584 -22.895 1.00 7.94 47 LYS A CA 1
ATOM 610 C C . LYS A 1 48 ? -12.486 12.480 -24.096 1.00 8.12 47 LYS A C 1
ATOM 611 O O . LYS A 1 48 ? -13.451 11.726 -24.012 1.00 10.53 47 LYS A O 1
ATOM 617 N N . HIS A 1 49 ? -12.256 13.182 -25.207 1.00 6.89 48 HIS A N 1
ATOM 618 C CA . HIS A 1 49 ? -13.045 12.969 -26.407 1.00 7.47 48 HIS A CA 1
ATOM 619 C C . HIS A 1 49 ? -12.783 11.624 -27.098 1.00 7.71 48 HIS A C 1
ATOM 620 O O . HIS A 1 49 ? -13.564 11.232 -27.959 1.00 10.09 48 HIS A O 1
ATOM 627 N N . LEU A 1 50 ? -11.669 10.977 -26.766 1.00 6.22 49 LEU A N 1
ATOM 628 C CA . LEU A 1 50 ? -11.275 9.739 -27.423 1.00 5.64 49 LEU A CA 1
ATOM 629 C C . LEU A 1 50 ? -12.118 8.578 -26.887 1.00 6.72 49 LEU A C 1
ATOM 630 O O . LEU A 1 50 ? -12.207 8.385 -25.691 1.00 9.68 49 LEU A O 1
ATOM 635 N N . LYS A 1 51 ? -12.749 7.830 -27.807 1.00 6.20 50 LYS A N 1
ATOM 636 C CA . LYS A 1 51 ? -13.738 6.841 -27.446 1.00 7.17 50 LYS A CA 1
ATOM 637 C C . LYS A 1 51 ? -13.360 5.414 -27.840 1.00 6.55 50 LYS A C 1
ATOM 638 O O . LYS A 1 51 ? -14.052 4.490 -27.407 1.00 8.25 50 LYS A O 1
ATOM 644 N N . THR A 1 52 ? -12.306 5.250 -28.666 1.00 5.89 51 THR A N 1
ATOM 645 C CA . THR A 1 52 ? -11.847 3.950 -29.107 1.00 6.22 51 THR A CA 1
ATOM 646 C C . THR A 1 52 ? -10.318 3.909 -29.035 1.00 5.41 51 THR A C 1
ATOM 647 O O . THR A 1 52 ? -9.638 4.929 -29.090 1.00 5.58 51 THR A O 1
ATOM 651 N N . GLU A 1 53 ? -9.786 2.695 -28.979 1.00 5.39 52 GLU A N 1
ATOM 652 C CA . GLU A 1 53 ? -8.355 2.512 -29.008 1.00 5.38 52 GLU A CA 1
ATOM 653 C C . GLU A 1 53 ? -7.757 3.055 -30.309 1.00 5.62 52 GLU A C 1
ATOM 654 O O . GLU A 1 53 ? -6.689 3.673 -30.296 1.00 6.25 52 GLU A O 1
ATOM 660 N N . ALA A 1 54 ? -8.416 2.827 -31.451 1.00 6.30 53 ALA A N 1
ATOM 661 C CA . ALA A 1 54 ? -7.901 3.360 -32.697 1.00 7.00 53 ALA A CA 1
ATOM 662 C C . ALA A 1 54 ? -7.814 4.900 -32.655 1.00 6.58 53 ALA A C 1
ATOM 663 O O . ALA A 1 54 ? -6.851 5.478 -33.164 1.00 6.92 53 ALA A O 1
ATOM 665 N N . GLU A 1 55 ? -8.823 5.558 -32.092 1.00 6.11 54 GLU A N 1
ATOM 666 C CA . GLU A 1 55 ? -8.763 7.018 -31.960 1.00 5.68 54 GLU A CA 1
ATOM 667 C C . GLU A 1 55 ? -7.587 7.427 -31.095 1.00 5.41 54 GLU A C 1
ATOM 668 O O . GLU A 1 55 ? -6.875 8.385 -31.399 1.00 5.78 54 GLU A O 1
ATOM 674 N N . MET A 1 56 ? -7.366 6.701 -30.008 1.00 5.01 55 MET A N 1
ATOM 675 C CA . MET A 1 56 ? -6.230 7.000 -29.145 1.00 4.89 55 MET A CA 1
ATOM 676 C C . MET A 1 56 ? -4.910 6.853 -29.897 1.00 5.25 55 MET A C 1
ATOM 677 O O . MET A 1 56 ? -4.008 7.685 -29.769 1.00 6.02 55 MET A O 1
ATOM 682 N N A LYS A 1 57 ? -4.793 5.785 -30.688 0.46 6.24 56 LYS A N 1
ATOM 683 N N B LYS A 1 57 ? -4.770 5.752 -30.653 0.54 5.48 56 LYS A N 1
ATOM 684 C CA A LYS A 1 57 ? -3.552 5.502 -31.396 0.46 7.59 56 LYS A CA 1
ATOM 685 C CA B LYS A 1 57 ? -3.546 5.494 -31.416 0.54 6.61 56 LYS A CA 1
ATOM 686 C C A LYS A 1 57 ? -3.338 6.441 -32.588 0.46 7.39 56 LYS A C 1
ATOM 687 C C B LYS A 1 57 ? -3.293 6.607 -32.446 0.54 6.75 56 LYS A C 1
ATOM 688 O O A LYS A 1 57 ? -2.240 6.476 -33.136 0.46 8.18 56 LYS A O 1
ATOM 689 O O B LYS A 1 57 ? -2.131 6.943 -32.730 0.54 8.23 56 LYS A O 1
ATOM 700 N N . ALA A 1 58 ? -4.368 7.189 -32.985 1.00 6.46 57 ALA A N 1
ATOM 701 C CA . ALA A 1 58 ? -4.273 8.191 -34.038 1.00 6.77 57 ALA A CA 1
ATOM 702 C C . ALA A 1 58 ? -4.060 9.596 -33.499 1.00 5.94 57 ALA A C 1
ATOM 703 O O . ALA A 1 58 ? -3.979 10.525 -34.286 1.00 8.54 57 ALA A O 1
ATOM 705 N N . SER A 1 59 ? -4.055 9.790 -32.185 1.00 5.30 58 SER A N 1
ATOM 706 C CA . SER A 1 59 ? -3.936 11.123 -31.610 1.00 5.04 58 SER A CA 1
ATOM 707 C C . SER A 1 59 ? -2.479 11.527 -31.425 1.00 4.88 58 SER A C 1
ATOM 708 O O . SER A 1 59 ? -1.748 10.962 -30.590 1.00 5.68 58 SER A O 1
ATOM 711 N N . GLU A 1 60 ? -2.047 12.543 -32.169 1.00 4.83 59 GLU A N 1
ATOM 712 C CA . GLU A 1 60 ? -0.688 13.019 -32.030 1.00 5.16 59 GLU A CA 1
ATOM 713 C C . GLU A 1 60 ? -0.497 13.704 -30.682 1.00 5.28 59 GLU A C 1
ATOM 714 O O . GLU A 1 60 ? 0.577 13.609 -30.079 1.00 6.40 59 GLU A O 1
ATOM 720 N N . ASP A 1 61 ? -1.529 14.390 -30.204 1.00 5.51 60 ASP A N 1
ATOM 721 C CA A ASP A 1 61 ? -1.380 15.063 -28.941 0.74 6.20 60 ASP A CA 1
ATOM 722 C CA B ASP A 1 61 ? -1.636 15.075 -28.880 0.26 6.07 60 ASP A CA 1
ATOM 723 C C . ASP A 1 61 ? -1.231 14.045 -27.794 1.00 5.78 60 ASP A C 1
ATOM 724 O O . ASP A 1 61 ? -0.476 14.316 -26.848 1.00 5.79 60 ASP A O 1
ATOM 733 N N . LEU A 1 62 ? -1.864 12.882 -27.882 1.00 4.92 61 LEU A N 1
ATOM 734 C CA A LEU A 1 62 ? -1.667 11.821 -26.877 0.60 4.65 61 LEU A CA 1
ATOM 735 C CA B LEU A 1 62 ? -1.660 11.846 -26.887 0.40 4.72 61 LEU A CA 1
ATOM 736 C C . LEU A 1 62 ? -0.207 11.360 -26.923 1.00 4.54 61 LEU A C 1
ATOM 737 O O . LEU A 1 62 ? 0.422 11.182 -25.882 1.00 4.90 61 LEU A O 1
ATOM 746 N N A LYS A 1 63 ? 0.305 11.155 -28.129 0.69 4.49 62 LYS A N 1
ATOM 747 N N B LYS A 1 63 ? 0.350 11.164 -28.122 0.31 4.93 62 LYS A N 1
ATOM 748 C CA A LYS A 1 63 ? 1.690 10.740 -28.299 0.69 4.85 62 LYS A CA 1
ATOM 749 C CA B LYS A 1 63 ? 1.766 10.770 -28.257 0.31 5.32 62 LYS A CA 1
ATOM 750 C C A LYS A 1 63 ? 2.646 11.774 -27.694 0.69 5.34 62 LYS A C 1
ATOM 751 C C B LYS A 1 63 ? 2.692 11.812 -27.630 0.31 4.98 62 LYS A C 1
ATOM 752 O O A LYS A 1 63 ? 3.625 11.412 -27.027 0.69 6.42 62 LYS A O 1
ATOM 753 O O B LYS A 1 63 ? 3.658 11.486 -26.920 0.31 4.56 62 LYS A O 1
ATOM 764 N N A LYS A 1 64 ? 2.381 13.059 -27.911 0.69 5.25 63 LYS A N 1
ATOM 765 N N B LYS A 1 64 ? 2.394 13.076 -27.890 0.31 4.98 63 LYS A N 1
ATOM 766 C CA A LYS A 1 64 ? 3.212 14.109 -27.337 0.69 6.06 63 LYS A CA 1
ATOM 767 C CA B LYS A 1 64 ? 3.178 14.173 -27.349 0.31 5.39 63 LYS A CA 1
ATOM 768 C C A LYS A 1 64 ? 3.205 14.018 -25.803 0.69 5.37 63 LYS A C 1
ATOM 769 C C B LYS A 1 64 ? 3.184 14.142 -25.817 0.31 5.42 63 LYS A C 1
ATOM 770 O O A LYS A 1 64 ? 4.260 14.071 -25.145 0.69 6.09 63 LYS A O 1
ATOM 771 O O B LYS A 1 64 ? 4.229 14.334 -25.185 0.31 6.44 63 LYS A O 1
ATOM 782 N N . HIS A 1 65 ? 2.024 13.893 -25.214 1.00 5.14 64 HIS A N 1
ATOM 783 C CA . HIS A 1 65 ? 1.963 13.832 -23.752 1.00 5.47 64 HIS A CA 1
ATOM 784 C C . HIS A 1 65 ? 2.656 12.573 -23.223 1.00 5.13 64 HIS A C 1
ATOM 785 O O . HIS A 1 65 ? 3.288 12.624 -22.153 1.00 5.60 64 HIS A O 1
ATOM 792 N N . GLY A 1 66 ? 2.562 11.457 -23.944 1.00 4.79 65 GLY A N 1
ATOM 793 C CA . GLY A 1 66 ? 3.271 10.268 -23.509 1.00 4.95 65 GLY A CA 1
ATOM 794 C C . GLY A 1 66 ? 4.768 10.510 -23.419 1.00 5.22 65 GLY A C 1
ATOM 795 O O . GLY A 1 66 ? 5.440 10.019 -22.494 1.00 5.30 65 GLY A O 1
ATOM 796 N N . VAL A 1 67 ? 5.328 11.267 -24.375 1.00 5.61 66 VAL A N 1
ATOM 797 C CA . VAL A 1 67 ? 6.731 11.613 -24.298 1.00 6.37 66 VAL A CA 1
ATOM 798 C C . VAL A 1 67 ? 7.006 12.451 -23.070 1.00 6.30 66 VAL A C 1
ATOM 799 O O . VAL A 1 67 ? 8.005 12.214 -22.355 1.00 6.75 66 VAL A O 1
ATOM 803 N N . THR A 1 68 ? 6.156 13.429 -22.768 1.00 6.22 67 THR A N 1
ATOM 804 C CA . THR A 1 68 ? 6.322 14.236 -21.571 1.00 6.59 67 THR A CA 1
ATOM 805 C C . THR A 1 68 ? 6.354 13.369 -20.306 1.00 5.76 67 THR A C 1
ATOM 806 O O . THR A 1 68 ? 7.215 13.548 -19.428 1.00 6.54 67 THR A O 1
ATOM 810 N N . VAL A 1 69 ? 5.411 12.446 -20.194 1.00 4.84 68 VAL A N 1
ATOM 811 C CA . VAL A 1 69 ? 5.336 11.588 -19.021 1.00 4.26 68 VAL A CA 1
ATOM 812 C C . VAL A 1 69 ? 6.599 10.743 -18.877 1.00 4.07 68 VAL A C 1
ATOM 813 O O . VAL A 1 69 ? 7.189 10.684 -17.781 1.00 4.60 68 VAL A O 1
ATOM 817 N N . LEU A 1 70 ? 7.001 10.053 -19.939 1.00 4.64 69 LEU A N 1
ATOM 818 C CA . LEU A 1 70 ? 8.129 9.154 -19.811 1.00 5.03 69 LEU A CA 1
ATOM 819 C C . LEU A 1 70 ? 9.440 9.891 -19.646 1.00 5.65 69 LEU A C 1
ATOM 820 O O . LEU A 1 70 ? 10.355 9.373 -18.997 1.00 6.42 69 LEU A O 1
ATOM 825 N N . THR A 1 71 ? 9.554 11.085 -20.217 1.00 6.21 70 THR A N 1
ATOM 826 C CA . THR A 1 71 ? 10.759 11.886 -20.041 1.00 7.78 70 THR A CA 1
ATOM 827 C C . THR A 1 71 ? 10.887 12.266 -18.558 1.00 6.61 70 THR A C 1
ATOM 828 O O . THR A 1 71 ? 11.986 12.170 -17.978 1.00 7.09 70 THR A O 1
ATOM 832 N N . ALA A 1 72 ? 9.784 12.690 -17.946 1.00 5.68 71 ALA A N 1
ATOM 833 C CA . ALA A 1 72 ? 9.813 13.053 -16.529 1.00 5.60 71 ALA A CA 1
ATOM 834 C C . ALA A 1 72 ? 10.143 11.829 -15.672 1.00 4.87 71 ALA A C 1
ATOM 835 O O . ALA A 1 72 ? 10.952 11.911 -14.722 1.00 5.41 71 ALA A O 1
ATOM 837 N N . LEU A 1 73 ? 9.519 10.686 -15.987 1.00 4.70 72 LEU A N 1
ATOM 838 C CA . LEU A 1 73 ? 9.780 9.490 -15.195 1.00 4.68 72 LEU A CA 1
ATOM 839 C C . LEU A 1 73 ? 11.226 9.022 -15.346 1.00 4.78 72 LEU A C 1
ATOM 840 O O . LEU A 1 73 ? 11.859 8.618 -14.360 1.00 5.07 72 LEU A O 1
ATOM 845 N N . GLY A 1 74 ? 11.767 9.070 -16.564 1.00 5.26 73 GLY A N 1
ATOM 846 C CA . GLY A 1 74 ? 13.150 8.673 -16.746 1.00 5.85 73 GLY A CA 1
ATOM 847 C C . GLY A 1 74 ? 14.102 9.545 -15.927 1.00 5.86 73 GLY A C 1
ATOM 848 O O . GLY A 1 74 ? 15.065 9.039 -15.346 1.00 6.37 73 GLY A O 1
ATOM 849 N N . ALA A 1 75 ? 13.846 10.847 -15.868 1.00 5.90 74 ALA A N 1
ATOM 850 C CA . ALA A 1 75 ? 14.697 11.733 -15.094 1.00 6.42 74 ALA A CA 1
ATOM 851 C C . ALA A 1 75 ? 14.654 11.348 -13.626 1.00 6.16 74 ALA A C 1
ATOM 852 O O . ALA A 1 75 ? 15.681 11.398 -12.938 1.00 7.62 74 ALA A O 1
ATOM 854 N N . ILE A 1 76 ? 13.477 10.965 -13.114 1.00 5.28 75 ILE A N 1
ATOM 855 C CA . ILE A 1 76 ? 13.339 10.497 -11.750 1.00 5.32 75 ILE A CA 1
ATOM 856 C C . ILE A 1 76 ? 14.107 9.185 -11.550 1.00 5.32 75 ILE A C 1
ATOM 857 O O . ILE A 1 76 ? 14.889 9.061 -10.595 1.00 5.97 75 ILE A O 1
ATOM 862 N N . LEU A 1 77 ? 13.896 8.203 -12.409 1.00 5.02 76 LEU A N 1
ATOM 863 C CA . LEU A 1 77 ? 14.529 6.887 -12.209 1.00 5.31 76 LEU A CA 1
ATOM 864 C C . LEU A 1 77 ? 16.052 7.005 -12.206 1.00 5.77 76 LEU A C 1
ATOM 865 O O . LEU A 1 77 ? 16.737 6.315 -11.442 1.00 6.50 76 LEU A O 1
ATOM 870 N N . LYS A 1 78 ? 16.605 7.868 -13.055 1.00 6.06 77 LYS A N 1
ATOM 871 C CA . LYS A 1 78 ? 18.061 7.986 -13.164 1.00 7.20 77 LYS A CA 1
ATOM 872 C C . LYS A 1 78 ? 18.681 8.628 -11.931 1.00 7.35 77 LYS A C 1
ATOM 873 O O . LYS A 1 78 ? 19.894 8.538 -11.749 1.00 9.70 77 LYS A O 1
ATOM 879 N N . LYS A 1 79 ? 17.864 9.251 -11.066 1.00 7.16 78 LYS A N 1
ATOM 880 C CA . LYS A 1 79 ? 18.337 9.739 -9.778 1.00 8.13 78 LYS A CA 1
ATOM 881 C C . LYS A 1 79 ? 18.420 8.641 -8.721 1.00 8.70 78 LYS A C 1
ATOM 882 O O . LYS A 1 79 ? 18.951 8.894 -7.646 1.00 9.91 78 LYS A O 1
ATOM 888 N N . LYS A 1 80 ? 17.939 7.436 -9.009 1.00 7.73 79 LYS A N 1
ATOM 889 C CA . LYS A 1 80 ? 18.104 6.290 -8.104 1.00 7.79 79 LYS A CA 1
ATOM 890 C C . LYS A 1 80 ? 17.694 6.630 -6.686 1.00 8.09 79 LYS A C 1
ATOM 891 O O . LYS A 1 80 ? 18.426 6.356 -5.708 1.00 9.32 79 LYS A O 1
ATOM 897 N N . GLY A 1 81 ? 16.486 7.199 -6.577 1.00 8.19 80 GLY A N 1
ATOM 898 C CA . GLY A 1 81 ? 15.941 7.533 -5.274 1.00 9.09 80 GLY A CA 1
ATOM 899 C C . GLY A 1 81 ? 16.228 8.950 -4.785 1.00 9.50 80 GLY A C 1
ATOM 900 O O . GLY A 1 81 ? 15.514 9.442 -3.901 1.00 11.04 80 GLY A O 1
ATOM 901 N N . HIS A 1 82 ? 17.257 9.599 -5.345 1.00 10.05 81 HIS A N 1
ATOM 902 C CA . HIS A 1 82 ? 17.656 10.962 -4.927 1.00 11.19 81 HIS A CA 1
ATOM 903 C C . HIS A 1 82 ? 16.869 11.965 -5.761 1.00 10.85 81 HIS A C 1
ATOM 904 O O . HIS A 1 82 ? 17.447 12.771 -6.494 1.00 11.53 81 HIS A O 1
ATOM 911 N N . HIS A 1 83 ? 15.537 11.887 -5.647 1.00 10.76 82 HIS A N 1
ATOM 912 C CA . HIS A 1 83 ? 14.640 12.523 -6.621 1.00 10.09 82 HIS A CA 1
ATOM 913 C C . HIS A 1 83 ? 13.732 13.587 -6.029 1.00 10.80 82 HIS A C 1
ATOM 914 O O . HIS A 1 83 ? 12.736 13.959 -6.612 1.00 10.59 82 HIS A O 1
ATOM 921 N N A GLU A 1 84 ? 14.056 14.083 -4.860 0.59 12.42 83 GLU A N 1
ATOM 922 N N B GLU A 1 84 ? 14.129 14.116 -4.886 0.41 12.61 83 GLU A N 1
ATOM 923 C CA A GLU A 1 84 ? 13.191 15.023 -4.164 0.59 14.00 83 GLU A CA 1
ATOM 924 C CA B GLU A 1 84 ? 13.355 15.127 -4.192 0.41 14.63 83 GLU A CA 1
ATOM 925 C C A GLU A 1 84 ? 12.858 16.238 -5.033 0.59 12.61 83 GLU A C 1
ATOM 926 C C B GLU A 1 84 ? 12.930 16.294 -5.101 0.41 13.82 83 GLU A C 1
ATOM 927 O O A GLU A 1 84 ? 11.694 16.662 -5.131 0.59 13.62 83 GLU A O 1
ATOM 928 O O B GLU A 1 84 ? 11.781 16.744 -5.043 0.41 14.24 83 GLU A O 1
ATOM 939 N N A ALA A 1 85 ? 13.897 16.837 -5.620 0.59 12.18 84 ALA A N 1
ATOM 940 N N B ALA A 1 85 ? 13.858 16.795 -5.919 0.41 12.56 84 ALA A N 1
ATOM 941 C CA A ALA A 1 85 ? 13.716 18.027 -6.436 0.59 11.25 84 ALA A CA 1
ATOM 942 C CA B ALA A 1 85 ? 13.605 17.992 -6.730 0.41 11.66 84 ALA A CA 1
ATOM 943 C C A ALA A 1 85 ? 12.706 17.742 -7.536 0.59 9.88 84 ALA A C 1
ATOM 944 C C B ALA A 1 85 ? 12.952 17.720 -8.097 0.41 11.12 84 ALA A C 1
ATOM 945 O O A ALA A 1 85 ? 11.852 18.570 -7.846 0.59 10.04 84 ALA A O 1
ATOM 946 O O B ALA A 1 85 ? 12.304 18.599 -8.662 0.41 10.86 84 ALA A O 1
ATOM 949 N N A GLU A 1 86 ? 12.804 16.558 -8.131 0.59 9.12 85 GLU A N 1
ATOM 950 N N B GLU A 1 86 ? 13.111 16.506 -8.623 0.41 10.02 85 GLU A N 1
ATOM 951 C CA A GLU A 1 86 ? 11.988 16.228 -9.289 0.59 8.39 85 GLU A CA 1
ATOM 952 C CA B GLU A 1 86 ? 12.319 16.071 -9.761 0.41 11.01 85 GLU A CA 1
ATOM 953 C C A GLU A 1 86 ? 10.516 15.988 -8.897 0.59 7.21 85 GLU A C 1
ATOM 954 C C B GLU A 1 86 ? 10.900 15.886 -9.313 0.41 11.20 85 GLU A C 1
ATOM 955 O O A GLU A 1 86 ? 9.589 16.279 -9.646 0.59 8.14 85 GLU A O 1
ATOM 956 O O B GLU A 1 86 ? 9.924 16.325 -9.910 0.41 12.65 85 GLU A O 1
ATOM 967 N N A LEU A 1 87 ? 10.306 15.460 -7.695 0.59 7.06 86 LEU A N 1
ATOM 968 N N B LEU A 1 87 ? 10.812 15.159 -8.224 0.41 9.45 86 LEU A N 1
ATOM 969 C CA A LEU A 1 87 ? 8.957 15.131 -7.298 0.59 6.41 86 LEU A CA 1
ATOM 970 C CA B LEU A 1 87 ? 9.563 14.576 -7.817 0.41 9.50 86 LEU A CA 1
ATOM 971 C C A LEU A 1 87 ? 8.161 16.333 -6.806 0.59 6.82 86 LEU A C 1
ATOM 972 C C B LEU A 1 87 ? 8.628 15.611 -7.176 0.41 9.09 86 LEU A C 1
ATOM 973 O O A LEU A 1 87 ? 6.932 16.300 -6.862 0.59 8.09 86 LEU A O 1
ATOM 974 O O B LEU A 1 87 ? 7.436 15.621 -7.477 0.41 9.70 86 LEU A O 1
ATOM 983 N N A LYS A 1 88 ? 8.829 17.385 -6.324 0.59 7.93 87 LYS A N 1
ATOM 984 N N B LYS A 1 88 ? 9.158 16.508 -6.345 0.41 9.23 87 LYS A N 1
ATOM 985 C CA A LYS A 1 88 ? 8.119 18.532 -5.755 0.59 8.87 87 LYS A CA 1
ATOM 986 C CA B LYS A 1 88 ? 8.302 17.457 -5.626 0.41 9.60 87 LYS A CA 1
ATOM 987 C C A LYS A 1 88 ? 7.075 19.154 -6.727 0.59 7.60 87 LYS A C 1
ATOM 988 C C B LYS A 1 88 ? 7.382 18.277 -6.532 0.41 8.07 87 LYS A C 1
ATOM 989 O O A LYS A 1 88 ? 5.907 19.283 -6.367 0.59 8.25 87 LYS A O 1
ATOM 990 O O B LYS A 1 88 ? 6.197 18.368 -6.269 0.41 8.23 87 LYS A O 1
ATOM 1001 N N A PRO A 1 89 ? 7.484 19.554 -7.951 0.59 7.67 88 PRO A N 1
ATOM 1002 N N B PRO A 1 89 ? 7.915 18.880 -7.596 0.41 7.38 88 PRO A N 1
ATOM 1003 C CA A PRO A 1 89 ? 6.470 20.178 -8.818 0.59 7.47 88 PRO A CA 1
ATOM 1004 C CA B PRO A 1 89 ? 7.036 19.738 -8.408 0.41 7.05 88 PRO A CA 1
ATOM 1005 C C A PRO A 1 89 ? 5.397 19.185 -9.311 0.59 6.29 88 PRO A C 1
ATOM 1006 C C B PRO A 1 89 ? 5.953 18.947 -9.097 0.41 5.94 88 PRO A C 1
ATOM 1007 O O A PRO A 1 89 ? 4.243 19.559 -9.575 0.59 6.63 88 PRO A O 1
ATOM 1008 O O B PRO A 1 89 ? 4.859 19.444 -9.322 0.41 5.85 88 PRO A O 1
ATOM 1015 N N A LEU A 1 90 ? 5.774 17.925 -9.484 0.59 5.65 89 LEU A N 1
ATOM 1016 N N B LEU A 1 90 ? 6.274 17.696 -9.416 0.41 5.57 89 LEU A N 1
ATOM 1017 C CA A LEU A 1 90 ? 4.872 16.892 -9.992 0.59 5.69 89 LEU A CA 1
ATOM 1018 C CA B LEU A 1 90 ? 5.311 16.782 -10.026 0.41 6.20 89 LEU A CA 1
ATOM 1019 C C A LEU A 1 90 ? 3.771 16.600 -8.973 0.59 5.34 89 LEU A C 1
ATOM 1020 C C B LEU A 1 90 ? 4.217 16.421 -9.017 0.41 5.76 89 LEU A C 1
ATOM 1021 O O A LEU A 1 90 ? 2.586 16.587 -9.290 0.59 5.09 89 LEU A O 1
ATOM 1022 O O B LEU A 1 90 ? 3.035 16.413 -9.322 0.41 6.26 89 LEU A O 1
ATOM 1031 N N A ALA A 1 91 ? 4.152 16.417 -7.702 0.59 5.85 90 ALA A N 1
ATOM 1032 N N B ALA A 1 91 ? 4.619 16.117 -7.789 0.41 6.30 90 ALA A N 1
ATOM 1033 C CA A ALA A 1 91 ? 3.156 16.247 -6.646 0.59 6.04 90 ALA A CA 1
ATOM 1034 C CA B ALA A 1 91 ? 3.655 15.836 -6.740 0.41 6.60 90 ALA A CA 1
ATOM 1035 C C A ALA A 1 91 ? 2.279 17.472 -6.530 0.59 6.27 90 ALA A C 1
ATOM 1036 C C B ALA A 1 91 ? 2.718 17.042 -6.526 0.41 6.37 90 ALA A C 1
ATOM 1037 O O A ALA A 1 91 ? 1.072 17.336 -6.337 0.59 6.37 90 ALA A O 1
ATOM 1038 O O B ALA A 1 91 ? 1.485 16.884 -6.400 0.41 7.53 90 ALA A O 1
ATOM 1041 N N A GLN A 1 92 ? 2.868 18.663 -6.598 0.59 6.16 91 GLN A N 1
ATOM 1042 N N B GLN A 1 92 ? 3.300 18.251 -6.495 0.41 6.90 91 GLN A N 1
ATOM 1043 C CA A GLN A 1 92 ? 2.070 19.869 -6.451 0.59 7.33 91 GLN A CA 1
ATOM 1044 C CA B GLN A 1 92 ? 2.497 19.463 -6.312 0.41 7.91 91 GLN A CA 1
ATOM 1045 C C A GLN A 1 92 ? 0.997 19.955 -7.549 0.59 6.42 91 GLN A C 1
ATOM 1046 C C B GLN A 1 92 ? 1.445 19.615 -7.392 0.41 6.45 91 GLN A C 1
ATOM 1047 O O A GLN A 1 92 ? -0.180 20.193 -7.256 0.59 7.05 91 GLN A O 1
ATOM 1048 O O B GLN A 1 92 ? 0.292 19.897 -7.102 0.41 7.80 91 GLN A O 1
ATOM 1059 N N A SER A 1 93 ? 1.379 19.805 -8.822 0.59 6.39 92 SER A N 1
ATOM 1060 N N B SER A 1 93 ? 1.846 19.512 -8.659 0.41 6.31 92 SER A N 1
ATOM 1061 C CA A SER A 1 93 ? 0.380 19.888 -9.864 0.59 7.02 92 SER A CA 1
ATOM 1062 C CA B SER A 1 93 ? 0.897 19.789 -9.734 0.41 7.26 92 SER A CA 1
ATOM 1063 C C A SER A 1 93 ? -0.542 18.699 -9.788 0.59 7.34 92 SER A C 1
ATOM 1064 C C B SER A 1 93 ? -0.284 18.774 -9.781 0.41 7.53 92 SER A C 1
ATOM 1065 O O A SER A 1 93 ? -1.747 18.857 -10.002 0.59 7.38 92 SER A O 1
ATOM 1066 O O B SER A 1 93 ? -1.418 19.153 -10.019 0.41 7.62 92 SER A O 1
ATOM 1071 N N . HIS A 1 94 ? 0.004 17.496 -9.537 1.00 6.78 93 HIS A N 1
ATOM 1072 C CA . HIS A 1 94 ? -0.917 16.380 -9.612 1.00 6.53 93 HIS A CA 1
ATOM 1073 C C . HIS A 1 94 ? -1.909 16.365 -8.437 1.00 6.74 93 HIS A C 1
ATOM 1074 O O . HIS A 1 94 ? -3.066 15.991 -8.625 1.00 7.76 93 HIS A O 1
ATOM 1081 N N . ALA A 1 95 ? -1.474 16.799 -7.258 1.00 6.76 94 ALA A N 1
ATOM 1082 C CA . ALA A 1 95 ? -2.403 16.913 -6.136 1.00 7.57 94 ALA A CA 1
ATOM 1083 C C . ALA A 1 95 ? -3.337 18.111 -6.291 1.00 9.08 94 ALA A C 1
ATOM 1084 O O . ALA A 1 95 ? -4.538 18.006 -6.073 1.00 11.95 94 ALA A O 1
ATOM 1086 N N . THR A 1 96 ? -2.787 19.276 -6.593 1.00 9.73 95 THR A N 1
ATOM 1087 C CA . THR A 1 96 ? -3.541 20.505 -6.392 1.00 10.60 95 THR A CA 1
ATOM 1088 C C . THR A 1 96 ? -4.221 21.031 -7.630 1.00 11.97 95 THR A C 1
ATOM 1089 O O . THR A 1 96 ? -5.216 21.743 -7.498 1.00 15.27 95 THR A O 1
ATOM 1093 N N . LYS A 1 97 ? -3.682 20.738 -8.806 1.00 11.35 96 LYS A N 1
ATOM 1094 C CA . LYS A 1 97 ? -4.216 21.274 -10.050 1.00 12.10 96 LYS A CA 1
ATOM 1095 C C . LYS A 1 97 ? -4.967 20.172 -10.817 1.00 11.94 96 LYS A C 1
ATOM 1096 O O . LYS A 1 97 ? -6.139 20.311 -11.171 1.00 15.69 96 LYS A O 1
ATOM 1102 N N . HIS A 1 98 ? -4.295 19.049 -11.060 1.00 9.88 97 HIS A N 1
ATOM 1103 C CA . HIS A 1 98 ? -4.884 17.995 -11.898 1.00 9.93 97 HIS A CA 1
ATOM 1104 C C . HIS A 1 98 ? -5.798 17.048 -11.130 1.00 10.23 97 HIS A C 1
ATOM 1105 O O . HIS A 1 98 ? -6.658 16.393 -11.721 1.00 11.65 97 HIS A O 1
ATOM 1112 N N . LYS A 1 99 ? -5.615 17.008 -9.802 1.00 10.75 98 LYS A N 1
ATOM 1113 C CA . LYS A 1 99 ? -6.436 16.186 -8.884 1.00 12.88 98 LYS A CA 1
ATOM 1114 C C . LYS A 1 99 ? -6.417 14.697 -9.233 1.00 11.16 98 LYS A C 1
ATOM 1115 O O . LYS A 1 99 ? -7.446 14.064 -9.544 1.00 12.10 98 LYS A O 1
ATOM 1121 N N . ILE A 1 100 ? -5.202 14.160 -9.155 1.00 10.57 99 ILE A N 1
ATOM 1122 C CA . ILE A 1 100 ? -4.946 12.770 -9.508 1.00 9.06 99 ILE A CA 1
ATOM 1123 C C . ILE A 1 100 ? -4.772 11.936 -8.238 1.00 9.66 99 ILE A C 1
ATOM 1124 O O . ILE A 1 100 ? -3.735 12.043 -7.561 1.00 11.65 99 ILE A O 1
ATOM 1129 N N A PRO A 1 101 ? -5.639 10.974 -7.906 0.65 9.22 100 PRO A N 1
ATOM 1130 N N B PRO A 1 101 ? -5.910 11.304 -7.859 0.35 8.31 100 PRO A N 1
ATOM 1131 C CA A PRO A 1 101 ? -5.337 10.164 -6.704 0.65 7.74 100 PRO A CA 1
ATOM 1132 C CA B PRO A 1 101 ? -5.914 10.507 -6.649 0.35 8.44 100 PRO A CA 1
ATOM 1133 C C A PRO A 1 101 ? -4.105 9.283 -6.794 0.65 7.54 100 PRO A C 1
ATOM 1134 C C B PRO A 1 101 ? -4.683 9.637 -6.696 0.35 8.11 100 PRO A C 1
ATOM 1135 O O A PRO A 1 101 ? -3.724 8.864 -7.876 0.65 7.73 100 PRO A O 1
ATOM 1136 O O B PRO A 1 101 ? -4.320 9.207 -7.785 0.35 7.79 100 PRO A O 1
ATOM 1143 N N A ILE A 1 102 ? -3.496 8.993 -5.647 0.65 8.25 101 ILE A N 1
ATOM 1144 N N B ILE A 1 102 ? -4.041 9.406 -5.554 0.35 9.71 101 ILE A N 1
ATOM 1145 C CA A ILE A 1 102 ? -2.397 8.039 -5.638 0.65 8.63 101 ILE A CA 1
ATOM 1146 C CA B ILE A 1 102 ? -2.792 8.643 -5.524 0.35 9.60 101 ILE A CA 1
ATOM 1147 C C A ILE A 1 102 ? -2.771 6.697 -6.307 0.65 7.17 101 ILE A C 1
ATOM 1148 C C B ILE A 1 102 ? -2.988 7.312 -6.171 0.35 9.10 101 ILE A C 1
ATOM 1149 O O A ILE A 1 102 ? -1.922 6.100 -6.988 0.65 6.73 101 ILE A O 1
ATOM 1150 O O B ILE A 1 102 ? -2.061 6.787 -6.780 0.35 9.68 101 ILE A O 1
ATOM 1159 N N A LYS A 1 103 ? -4.011 6.212 -6.152 0.65 7.08 102 LYS A N 1
ATOM 1160 N N B LYS A 1 103 ? -4.186 6.761 -6.034 0.35 8.22 102 LYS A N 1
ATOM 1161 C CA A LYS A 1 103 ? -4.392 4.967 -6.793 0.65 7.49 102 LYS A CA 1
ATOM 1162 C CA B LYS A 1 103 ? -4.474 5.476 -6.641 0.35 7.71 102 LYS A CA 1
ATOM 1163 C C A LYS A 1 103 ? -4.196 5.037 -8.314 0.65 6.36 102 LYS A C 1
ATOM 1164 C C B LYS A 1 103 ? -4.166 5.460 -8.138 0.35 6.40 102 LYS A C 1
ATOM 1165 O O A LYS A 1 103 ? -3.899 4.037 -8.973 0.65 6.22 102 LYS A O 1
ATOM 1166 O O B LYS A 1 103 ? -3.737 4.441 -8.681 0.35 7.13 102 LYS A O 1
ATOM 1177 N N A TYR A 1 104 ? -4.383 6.220 -8.897 0.65 6.36 103 TYR A N 1
ATOM 1178 N N B TYR A 1 104 ? -4.421 6.573 -8.828 0.35 5.80 103 TYR A N 1
ATOM 1179 C CA A TYR A 1 104 ? -4.232 6.347 -10.335 0.65 6.21 103 TYR A CA 1
ATOM 1180 C CA B TYR A 1 104 ? -4.243 6.599 -10.279 0.35 5.22 103 TYR A CA 1
ATOM 1181 C C A TYR A 1 104 ? -2.731 6.302 -10.701 0.65 5.79 103 TYR A C 1
ATOM 1182 C C B TYR A 1 104 ? -2.775 6.328 -10.663 0.35 5.31 103 TYR A C 1
ATOM 1183 O O A TYR A 1 104 ? -2.373 5.904 -11.821 0.65 6.42 103 TYR A O 1
ATOM 1184 O O B TYR A 1 104 ? -2.493 5.791 -11.736 0.35 5.25 103 TYR A O 1
ATOM 1201 N N . LEU A 1 105 ? -1.855 6.717 -9.786 1.00 5.81 104 LEU A N 1
ATOM 1202 C CA . LEU A 1 105 ? -0.432 6.491 -9.992 1.00 5.84 104 LEU A CA 1
ATOM 1203 C C . LEU A 1 105 ? -0.098 5.000 -9.884 1.00 5.53 104 LEU A C 1
ATOM 1204 O O . LEU A 1 105 ? 0.808 4.530 -10.586 1.00 6.29 104 LEU A O 1
ATOM 1209 N N . GLU A 1 106 ? -0.801 4.242 -9.050 1.00 5.39 105 GLU A N 1
ATOM 1210 C CA . GLU A 1 106 ? -0.666 2.812 -9.049 1.00 5.50 105 GLU A CA 1
ATOM 1211 C C . GLU A 1 106 ? -1.081 2.250 -10.415 1.00 5.39 105 GLU A C 1
ATOM 1212 O O . GLU A 1 106 ? -0.391 1.382 -10.987 1.00 5.59 105 GLU A O 1
ATOM 1218 N N . PHE A 1 107 ? -2.202 2.734 -10.967 1.00 4.94 106 PHE A N 1
ATOM 1219 C CA . PHE A 1 107 ? -2.669 2.238 -12.257 1.00 5.16 106 PHE A CA 1
ATOM 1220 C C . PHE A 1 107 ? -1.631 2.518 -13.367 1.00 4.88 106 PHE A C 1
ATOM 1221 O O . PHE A 1 107 ? -1.370 1.648 -14.194 1.00 5.17 106 PHE A O 1
ATOM 1229 N N . ILE A 1 108 ? -1.042 3.715 -13.421 1.00 4.79 107 ILE A N 1
ATOM 1230 C CA . ILE A 1 108 ? -0.087 3.961 -14.497 1.00 4.74 107 ILE A CA 1
ATOM 1231 C C . ILE A 1 108 ? 1.190 3.128 -14.271 1.00 4.74 107 ILE A C 1
ATOM 1232 O O . ILE A 1 108 ? 1.817 2.704 -15.241 1.00 5.12 107 ILE A O 1
ATOM 1237 N N . SER A 1 109 ? 1.535 2.853 -13.012 1.00 5.29 108 SER A N 1
ATOM 1238 C CA . SER A 1 109 ? 2.681 1.989 -12.726 1.00 5.50 108 SER A CA 1
ATOM 1239 C C . SER A 1 109 ? 2.440 0.597 -13.306 1.00 5.55 108 SER A C 1
ATOM 1240 O O . SER A 1 109 ? 3.343 -0.005 -13.907 1.00 5.87 108 SER A O 1
ATOM 1243 N N . GLU A 1 110 ? 1.218 0.071 -13.122 1.00 5.67 109 GLU A N 1
ATOM 1244 C CA A GLU A 1 110 ? 0.829 -1.220 -13.711 0.25 6.23 109 GLU A CA 1
ATOM 1245 C CA B GLU A 1 110 ? 0.896 -1.219 -13.686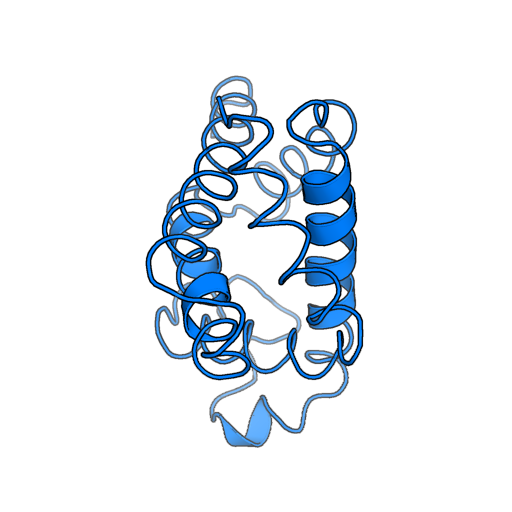 0.75 6.65 109 GLU A CA 1
ATOM 1246 C C . GLU A 1 110 ? 0.966 -1.195 -15.223 1.00 5.51 109 GLU A C 1
ATOM 1247 O O . GLU A 1 110 ? 1.446 -2.145 -15.843 1.00 5.99 109 GLU A O 1
ATOM 1258 N N . ALA A 1 111 ? 0.508 -0.107 -15.850 1.00 5.30 110 ALA A N 1
ATOM 1259 C CA . ALA A 1 111 ? 0.575 0.019 -17.293 1.00 5.52 110 ALA A CA 1
ATOM 1260 C C . ALA A 1 111 ? 2.005 0.034 -17.802 1.00 5.15 110 ALA A C 1
ATOM 1261 O O . ALA A 1 111 ? 2.336 -0.609 -18.795 1.00 5.42 110 ALA A O 1
ATOM 1263 N N . ILE A 1 112 ? 2.870 0.765 -17.088 1.00 4.82 111 ILE A N 1
ATOM 1264 C CA . ILE A 1 112 ? 4.296 0.795 -17.428 1.00 4.75 111 ILE A CA 1
ATOM 1265 C C . ILE A 1 112 ? 4.888 -0.604 -17.390 1.00 4.91 111 ILE A C 1
ATOM 1266 O O . ILE A 1 112 ? 5.573 -1.028 -18.317 1.00 5.51 111 ILE A O 1
ATOM 1271 N N . ILE A 1 113 ? 4.650 -1.315 -16.293 1.00 4.88 112 ILE A N 1
ATOM 1272 C CA . ILE A 1 113 ? 5.230 -2.640 -16.135 1.00 5.95 112 ILE A CA 1
ATOM 1273 C C . ILE A 1 113 ? 4.708 -3.572 -17.247 1.00 5.82 112 ILE A C 1
ATOM 1274 O O . ILE A 1 113 ? 5.447 -4.356 -17.819 1.00 6.82 112 ILE A O 1
ATOM 1279 N N . HIS A 1 114 ? 3.418 -3.490 -17.544 1.00 5.99 113 HIS A N 1
ATOM 1280 C CA . HIS A 1 114 ? 2.844 -4.334 -18.575 1.00 7.23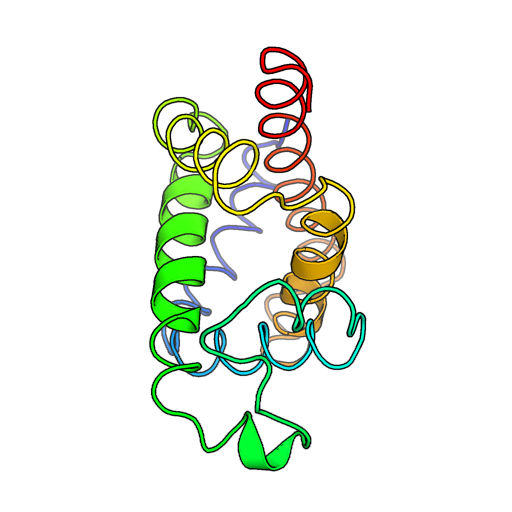 113 HIS A CA 1
ATOM 1281 C C . HIS A 1 114 ? 3.515 -4.079 -19.944 1.00 6.50 113 HIS A C 1
ATOM 1282 O O . HIS A 1 114 ? 3.903 -5.020 -20.653 1.00 7.91 113 HIS A O 1
ATOM 1289 N N . VAL A 1 115 ? 3.616 -2.815 -20.331 1.00 5.94 114 VAL A N 1
ATOM 1290 C CA . VAL A 1 115 ? 4.205 -2.476 -21.624 1.00 6.05 114 VAL A CA 1
ATOM 1291 C C . VAL A 1 115 ? 5.676 -2.846 -21.689 1.00 5.69 114 VAL A C 1
ATOM 1292 O O . VAL A 1 115 ? 6.146 -3.341 -22.710 1.00 6.39 114 VAL A O 1
ATOM 1296 N N . LEU A 1 116 ? 6.413 -2.643 -20.602 1.00 5.38 115 LEU A N 1
ATOM 1297 C CA A LEU A 1 116 ? 7.809 -3.041 -20.623 0.48 5.10 115 LEU A CA 1
ATOM 1298 C CA B LEU A 1 116 ? 7.824 -3.063 -20.583 0.52 5.54 115 LEU A CA 1
ATOM 1299 C C . LEU A 1 116 ? 7.946 -4.557 -20.800 1.00 5.62 115 LEU A C 1
ATOM 1300 O O . LEU A 1 116 ? 8.877 -5.014 -21.481 1.00 6.19 115 LEU A O 1
ATOM 1309 N N A HIS A 1 117 ? 7.060 -5.366 -20.217 0.42 6.34 116 HIS A N 1
ATOM 1310 N N B HIS A 1 117 ? 7.051 -5.319 -20.175 0.58 5.51 116 HIS A N 1
ATOM 1311 C CA A HIS A 1 117 ? 7.160 -6.788 -20.512 0.42 7.08 116 HIS A CA 1
ATOM 1312 C CA B HIS A 1 117 ? 7.077 -6.750 -20.330 0.58 5.95 116 HIS A CA 1
ATOM 1313 C C A HIS A 1 117 ? 6.708 -7.110 -21.941 0.42 7.98 116 HIS A C 1
ATOM 1314 C C B HIS A 1 117 ? 6.864 -7.152 -21.792 0.58 5.94 116 HIS A C 1
ATOM 1315 O O A HIS A 1 117 ? 7.304 -7.965 -22.579 0.42 8.54 116 HIS A O 1
ATOM 1316 O O B HIS A 1 117 ? 7.524 -8.059 -22.294 0.58 7.14 116 HIS A O 1
ATOM 1329 N N A SER A 1 118 ? 5.650 -6.474 -22.442 0.42 7.84 117 SER A N 1
ATOM 1330 N N B SER A 1 118 ? 5.904 -6.515 -22.458 0.58 6.31 117 SER A N 1
ATOM 1331 C CA A SER A 1 118 ? 5.223 -6.792 -23.794 0.42 9.69 117 SER A CA 1
ATOM 1332 C CA B SER A 1 118 ? 5.619 -6.821 -23.852 0.58 6.62 117 SER A CA 1
ATOM 1333 C C A SER A 1 118 ? 6.289 -6.433 -24.824 0.42 8.83 117 SER A C 1
ATOM 1334 C C B SER A 1 118 ? 6.776 -6.447 -24.781 0.58 6.16 117 SER A C 1
ATOM 1335 O O A SER A 1 118 ? 6.473 -7.146 -25.823 0.42 9.24 117 SER A O 1
ATOM 1336 O O B SER A 1 118 ? 7.099 -7.184 -25.716 0.58 7.47 117 SER A O 1
ATOM 1341 N N A ARG A 1 119 ? 6.954 -5.300 -24.605 0.42 7.45 118 ARG A N 1
ATOM 1342 N N B ARG A 1 119 ? 7.374 -5.284 -24.558 0.58 5.72 118 ARG A N 1
ATOM 1343 C CA A ARG A 1 119 ? 7.987 -4.829 -25.522 0.42 8.41 118 ARG A CA 1
ATOM 1344 C CA B ARG A 1 119 ? 8.356 -4.749 -25.487 0.58 5.87 118 ARG A CA 1
ATOM 1345 C C A ARG A 1 119 ? 9.362 -5.496 -25.334 0.42 8.17 118 ARG A C 1
ATOM 1346 C C B ARG A 1 119 ? 9.774 -5.243 -25.233 0.58 4.56 118 ARG A C 1
ATOM 1347 O O A ARG A 1 119 ? 10.151 -5.515 -26.282 0.42 8.99 118 ARG A O 1
ATOM 1348 O O B ARG A 1 119 ? 10.593 -5.224 -26.161 0.58 5.25 118 ARG A O 1
ATOM 1363 N N A HIS A 1 120 ? 9.652 -6.033 -24.145 0.42 8.39 119 HIS A N 1
ATOM 1364 N N B HIS A 1 120 ? 10.075 -5.652 -24.004 0.58 3.99 119 HIS A N 1
ATOM 1365 C CA A HIS A 1 120 ? 11.032 -6.488 -23.773 0.42 9.60 119 HIS A CA 1
ATOM 1366 C CA B HIS A 1 120 ? 11.433 -5.987 -23.620 0.58 3.94 119 HIS A CA 1
ATOM 1367 C C A HIS A 1 120 ? 11.227 -7.685 -22.856 0.42 12.27 119 HIS A C 1
ATOM 1368 C C B HIS A 1 120 ? 11.551 -7.239 -22.794 0.58 4.06 119 HIS A C 1
ATOM 1369 O O A HIS A 1 120 ? 11.878 -7.578 -21.813 0.42 12.90 119 HIS A O 1
ATOM 1370 O O B HIS A 1 120 ? 12.202 -7.238 -21.737 0.58 4.57 119 HIS A O 1
ATOM 1383 N N A PRO A 1 121 ? 10.732 -8.838 -23.240 0.42 13.46 120 PRO A N 1
ATOM 1384 N N B PRO A 1 121 ? 10.900 -8.318 -23.250 0.58 5.09 120 PRO A N 1
ATOM 1385 C CA A PRO A 1 121 ? 10.872 -10.000 -22.355 0.42 12.86 120 PRO A CA 1
ATOM 1386 C CA B PRO A 1 121 ? 10.868 -9.498 -22.341 0.58 5.33 120 PRO A CA 1
ATOM 1387 C C A PRO A 1 121 ? 12.302 -10.314 -21.926 0.42 14.12 120 PRO A C 1
ATOM 1388 C C B PRO A 1 121 ? 12.247 -10.015 -21.911 0.58 5.63 120 PRO A C 1
ATOM 1389 O O A PRO A 1 121 ? 12.533 -10.631 -20.763 0.42 15.03 120 PRO A O 1
ATOM 1390 O O B PRO A 1 121 ? 12.391 -10.411 -20.750 0.58 6.52 120 PRO A O 1
ATOM 1397 N N A GLY A 1 122 ? 13.245 -10.226 -22.856 0.42 12.28 121 GLY A N 1
ATOM 1398 N N B GLY A 1 122 ? 13.251 -10.017 -22.802 0.58 5.58 121 GLY A N 1
ATOM 1399 C CA A GLY A 1 122 ? 14.601 -10.668 -22.596 0.42 11.78 121 GLY A CA 1
ATOM 1400 C CA B GLY A 1 122 ? 14.547 -10.518 -22.441 0.58 6.32 121 GLY A CA 1
ATOM 1401 C C A GLY A 1 122 ? 15.236 -9.881 -21.472 0.42 12.87 121 GLY A C 1
ATOM 1402 C C B GLY A 1 122 ? 15.292 -9.654 -21.444 0.58 6.34 121 GLY A C 1
ATOM 1403 O O A GLY A 1 122 ? 15.926 -10.432 -20.610 0.42 13.12 121 GLY A O 1
ATOM 1404 O O B GLY A 1 122 ? 16.315 -10.106 -20.925 0.58 8.88 121 GLY A O 1
ATOM 1405 N N A ASP A 1 123 ? 14.972 -8.585 -21.466 0.42 11.75 122 ASP A N 1
ATOM 1406 N N B ASP A 1 123 ? 14.827 -8.435 -21.201 0.58 5.43 122 ASP A N 1
ATOM 1407 C CA A ASP A 1 123 ? 15.607 -7.672 -20.529 0.42 11.81 122 ASP A CA 1
ATOM 1408 C CA B ASP A 1 123 ? 15.374 -7.543 -20.192 0.58 5.61 122 ASP A CA 1
ATOM 1409 C C A ASP A 1 123 ? 14.636 -7.261 -19.46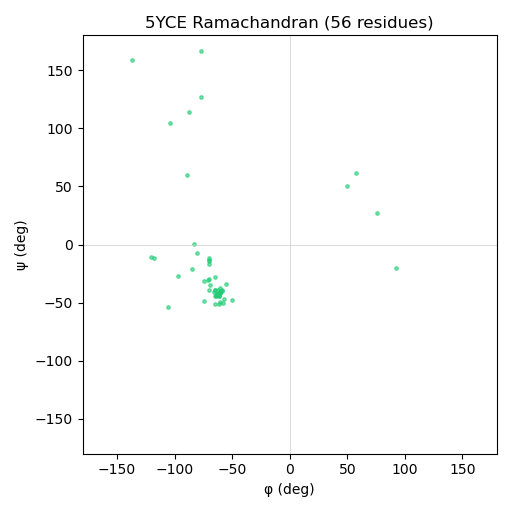2 0.42 12.10 122 ASP A C 1
ATOM 1410 C C B ASP A 1 123 ? 14.350 -7.173 -19.127 0.58 5.26 122 ASP A C 1
ATOM 1411 O O A ASP A 1 123 ? 14.852 -6.287 -18.741 0.42 13.58 122 ASP A O 1
ATOM 1412 O O B ASP A 1 123 ? 14.505 -6.202 -18.355 0.58 6.63 122 ASP A O 1
ATOM 1421 N N A PHE A 1 124 ? 13.550 -8.021 -19.364 0.42 11.05 123 PHE A N 1
ATOM 1422 N N B PHE A 1 124 ? 13.285 -7.974 -19.043 0.58 5.36 123 PHE A N 1
ATOM 1423 C CA A PHE A 1 124 ? 12.552 -7.747 -18.364 0.42 9.48 123 PHE A CA 1
ATOM 1424 C CA B PHE A 1 124 ? 12.189 -7.708 -18.142 0.58 5.82 123 PHE A CA 1
ATOM 1425 C C A PHE A 1 124 ? 11.988 -9.041 -17.784 0.42 9.12 123 PHE A C 1
ATOM 1426 C C B PHE A 1 124 ? 11.591 -9.024 -17.690 0.58 6.04 123 PHE A C 1
ATOM 1427 O O A PHE A 1 124 ? 10.780 -9.281 -17.843 0.42 9.40 123 PHE A O 1
ATOM 1428 O O B PHE A 1 124 ? 10.377 -9.188 -17.590 0.58 6.77 123 PHE A O 1
ATOM 1443 N N A GLY A 1 125 ? 12.881 -9.859 -17.219 0.42 7.55 124 GLY A N 1
ATOM 1444 N N B GLY A 1 125 ? 12.481 -9.948 -17.369 0.58 6.71 124 GLY A N 1
ATOM 1445 C CA A GLY A 1 125 ? 12.486 -11.054 -16.488 0.42 7.81 124 GLY A CA 1
ATOM 1446 C CA B GLY A 1 125 ? 12.066 -11.116 -16.645 0.58 7.22 124 GLY A CA 1
ATOM 1447 C C A GLY A 1 125 ? 11.910 -10.697 -15.121 0.42 8.11 124 GLY A C 1
ATOM 1448 C C B GLY A 1 125 ? 11.741 -10.730 -15.225 0.58 8.05 124 GLY A C 1
ATOM 1449 O O A GLY A 1 125 ? 12.029 -9.531 -14.692 0.42 7.07 124 GLY A O 1
ATOM 1450 O O B GLY A 1 125 ? 11.563 -9.540 -14.882 0.58 6.29 124 GLY A O 1
ATOM 1451 N N A ALA A 1 126 ? 11.273 -11.676 -14.444 0.42 7.07 125 ALA A N 1
ATOM 1452 N N B ALA A 1 126 ? 11.719 -11.747 -14.367 0.58 7.26 125 ALA A N 1
ATOM 1453 C CA A ALA A 1 126 ? 10.645 -11.434 -13.135 0.42 6.08 125 ALA A CA 1
ATOM 1454 C CA B ALA A 1 126 ? 11.152 -11.561 -13.045 0.58 7.19 125 ALA A CA 1
ATOM 1455 C C A ALA A 1 126 ? 11.529 -10.597 -12.210 0.42 4.91 125 ALA A C 1
ATOM 1456 C C B ALA A 1 126 ? 12.013 -10.681 -12.147 0.58 6.71 125 ALA A C 1
ATOM 1457 O O A ALA A 1 126 ? 11.057 -9.753 -11.465 0.42 5.00 125 ALA A O 1
ATOM 1458 O O B ALA A 1 126 ? 11.498 -9.847 -11.398 0.58 6.96 125 ALA A O 1
ATOM 1461 N N A ASP A 1 127 ? 12.824 -10.827 -12.242 0.42 5.61 126 ASP A N 1
ATOM 1462 N N B ASP A 1 127 ? 13.321 -10.884 -12.159 0.58 7.79 126 ASP A N 1
ATOM 1463 C CA A ASP A 1 127 ? 13.727 -10.019 -11.425 0.42 6.06 126 ASP A CA 1
ATOM 1464 C CA B ASP A 1 127 ? 14.180 -10.059 -11.336 0.58 8.15 126 ASP A CA 1
ATOM 1465 C C A ASP A 1 127 ? 13.652 -8.520 -11.775 0.42 5.21 126 ASP A C 1
ATOM 1466 C C B ASP A 1 127 ? 14.009 -8.574 -11.646 0.58 8.09 126 ASP A C 1
ATOM 1467 O O A ASP A 1 127 ? 13.561 -7.661 -10.887 0.42 5.23 126 ASP A O 1
ATOM 1468 O O B ASP A 1 127 ? 13.881 -7.729 -10.744 0.58 8.09 126 ASP A O 1
ATOM 1477 N N A ALA A 1 128 ? 13.683 -8.196 -13.065 0.42 5.34 127 ALA A N 1
ATOM 1478 N N B ALA A 1 128 ? 14.050 -8.260 -12.934 0.58 7.64 127 ALA A N 1
ATOM 1479 C CA A ALA A 1 128 ? 13.610 -6.801 -13.482 0.42 5.33 127 ALA A CA 1
ATOM 1480 C CA B ALA A 1 128 ? 13.842 -6.905 -13.407 0.58 7.60 127 ALA A CA 1
ATOM 1481 C C A ALA A 1 128 ? 12.206 -6.246 -13.269 0.42 4.83 127 ALA A C 1
ATOM 1482 C C B ALA A 1 128 ? 12.446 -6.374 -13.113 0.58 7.11 127 ALA A C 1
ATOM 1483 O O A ALA A 1 128 ? 12.034 -5.069 -12.963 0.42 4.55 127 ALA A O 1
ATOM 1484 O O B ALA A 1 128 ? 12.310 -5.213 -12.734 0.58 6.26 127 ALA A O 1
ATOM 1487 N N A GLN A 1 129 ? 11.205 -7.107 -13.428 0.42 4.96 128 GLN A N 1
ATOM 1488 N N B GLN A 1 129 ? 11.412 -7.202 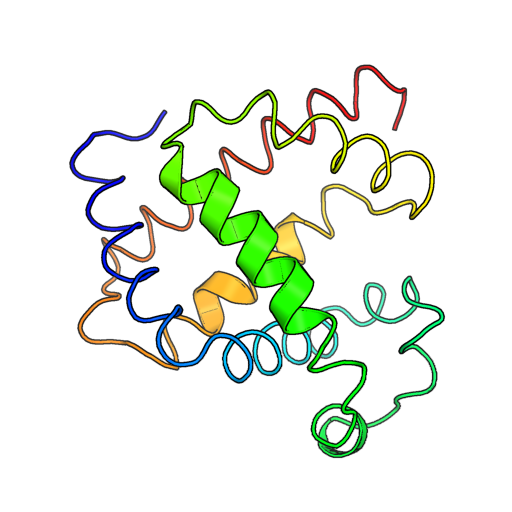-13.286 0.58 7.65 128 GLN A N 1
ATOM 1489 C CA A GLN A 1 129 ? 9.847 -6.709 -13.154 0.42 5.51 128 GLN A CA 1
ATOM 1490 C CA B GLN A 1 129 ? 10.040 -6.792 -12.946 0.58 7.17 128 GLN A CA 1
ATOM 1491 C C A GLN A 1 129 ? 9.706 -6.308 -11.673 0.42 5.36 128 GLN A C 1
ATOM 1492 C C B GLN A 1 129 ? 9.945 -6.421 -11.470 0.58 6.85 128 GLN A C 1
ATOM 1493 O O A GLN A 1 129 ? 9.119 -5.282 -11.346 0.42 5.68 128 GLN A O 1
ATOM 1494 O O B GLN A 1 129 ? 9.302 -5.438 -11.101 0.58 6.47 128 GLN A O 1
ATOM 1505 N N A GLY A 1 130 ? 10.243 -7.119 -10.770 0.42 5.00 129 GLY A N 1
ATOM 1506 N N B GLY A 1 130 ? 10.538 -7.241 -10.608 0.58 6.53 129 GLY A N 1
ATOM 1507 C CA A GLY A 1 130 ? 10.162 -6.813 -9.339 0.42 5.02 129 GLY A CA 1
ATOM 1508 C CA B GLY A 1 130 ? 10.514 -6.958 -9.175 0.58 6.74 129 GLY A CA 1
ATOM 1509 C C A GLY A 1 130 ? 10.905 -5.529 -8.974 0.42 4.66 129 GLY A C 1
ATOM 1510 C C B GLY A 1 130 ? 11.229 -5.648 -8.873 0.58 6.42 129 GLY A C 1
ATOM 1511 O O A GLY A 1 130 ? 10.441 -4.726 -8.187 0.42 3.86 129 GLY A O 1
ATOM 1512 O O B GLY A 1 130 ? 10.772 -4.857 -8.054 0.58 6.89 129 GLY A O 1
ATOM 1513 N N A ALA A 1 131 ? 12.050 -5.300 -9.598 0.42 4.80 130 ALA A N 1
ATOM 1514 N N B ALA A 1 131 ? 12.357 -5.432 -9.534 0.58 5.76 130 ALA A N 1
ATOM 1515 C CA A ALA A 1 131 ? 12.837 -4.112 -9.275 0.42 4.52 130 ALA A CA 1
ATOM 1516 C CA B ALA A 1 131 ? 13.119 -4.213 -9.346 0.58 5.33 130 ALA A CA 1
ATOM 1517 C C A ALA A 1 131 ? 12.150 -2.840 -9.804 0.42 4.31 130 ALA A C 1
ATOM 1518 C C B ALA A 1 131 ? 12.311 -3.002 -9.811 0.58 5.24 130 ALA A C 1
ATOM 1519 O O A ALA A 1 131 ? 12.198 -1.768 -9.172 0.42 4.32 130 ALA A O 1
ATOM 1520 O O B ALA A 1 131 ? 12.178 -2.037 -9.074 0.58 5.04 130 ALA A O 1
ATOM 1523 N N A MET A 1 132 ? 11.496 -2.964 -10.964 0.42 4.30 131 MET A N 1
ATOM 1524 N N B MET A 1 132 ? 11.740 -3.060 -11.020 0.58 5.03 131 MET A N 1
ATOM 1525 C CA A MET A 1 132 ? 10.738 -1.852 -11.495 0.42 4.41 131 MET A CA 1
ATOM 1526 C CA B MET A 1 132 ? 10.956 -1.939 -11.507 0.58 5.55 131 MET A CA 1
ATOM 1527 C C A MET A 1 132 ? 9.461 -1.603 -10.655 0.42 4.36 131 MET A C 1
ATOM 1528 C C B MET A 1 132 ? 9.759 -1.658 -10.598 0.58 5.28 131 MET A C 1
ATOM 1529 O O A MET A 1 132 ? 9.108 -0.460 -10.377 0.42 4.86 131 MET A O 1
ATOM 1530 O O B MET A 1 132 ? 9.424 -0.507 -10.337 0.58 4.94 131 MET A O 1
ATOM 1539 N N A ASN A 1 133 ? 8.794 -2.677 -10.239 0.42 4.94 132 ASN A N 1
ATOM 1540 N N B ASN A 1 133 ? 9.113 -2.705 -10.102 0.58 5.53 132 ASN A N 1
ATOM 1541 C CA A ASN A 1 133 ? 7.729 -2.593 -9.222 0.42 6.11 132 ASN A CA 1
ATOM 1542 C CA B ASN A 1 133 ? 7.960 -2.481 -9.234 0.58 6.07 132 ASN A CA 1
ATOM 1543 C C A ASN A 1 133 ? 8.232 -1.694 -8.077 0.42 5.27 132 ASN A C 1
ATOM 1544 C C B ASN A 1 133 ? 8.444 -1.780 -7.936 0.58 5.80 132 ASN A C 1
ATOM 1545 O O A ASN A 1 133 ? 7.584 -0.734 -7.658 0.42 5.08 132 ASN A O 1
ATOM 1546 O O B ASN A 1 133 ? 7.736 -0.930 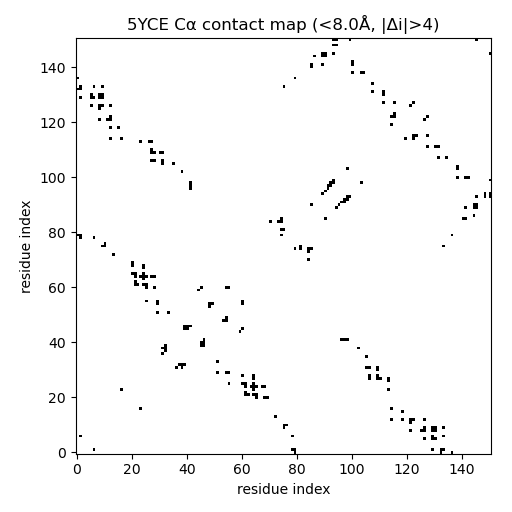-7.399 0.58 5.80 132 ASN A O 1
ATOM 1555 N N A LYS A 1 134 ? 9.371 -2.075 -7.508 0.42 5.31 133 LYS A N 1
ATOM 1556 N N B LYS A 1 134 ? 9.617 -2.139 -7.399 0.58 5.59 133 LYS A N 1
ATOM 1557 C CA A LYS A 1 134 ? 9.920 -1.412 -6.331 0.42 5.50 133 LYS A CA 1
ATOM 1558 C CA B LYS A 1 134 ? 10.129 -1.411 -6.242 0.58 5.71 133 LYS A CA 1
ATOM 1559 C C A LYS A 1 134 ? 10.283 0.059 -6.604 0.42 4.88 133 LYS A C 1
ATOM 1560 C C B LYS A 1 134 ? 10.375 0.059 -6.562 0.58 5.22 133 LYS A C 1
ATOM 1561 O O A LYS A 1 134 ? 10.021 0.928 -5.772 0.42 5.18 133 LYS A O 1
ATOM 1562 O O B LYS A 1 134 ? 10.140 0.923 -5.725 0.58 5.53 133 LYS A O 1
ATOM 1573 N N . ALA A 1 135 ? 10.898 0.338 -7.756 1.00 4.95 134 ALA A N 1
ATOM 1574 C CA . ALA A 1 135 ? 11.201 1.719 -8.123 1.00 4.85 134 ALA A CA 1
ATOM 1575 C C . ALA A 1 135 ? 9.911 2.556 -8.242 1.00 4.34 134 ALA A C 1
ATOM 1576 O O . ALA A 1 135 ? 9.887 3.703 -7.817 1.00 5.08 134 ALA A O 1
ATOM 1578 N N . LEU A 1 136 ? 8.878 1.959 -8.832 1.00 4.43 135 LEU A N 1
ATOM 1579 C CA . LEU A 1 136 ? 7.612 2.682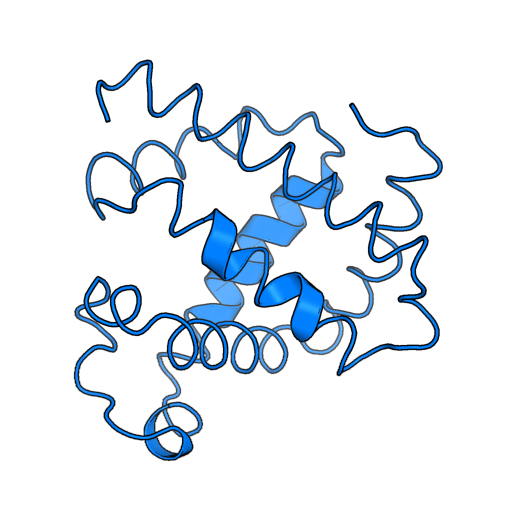 -8.983 1.00 4.54 135 LEU A CA 1
ATOM 1580 C C . LEU A 1 136 ? 6.870 2.785 -7.641 1.00 4.80 135 LEU A C 1
ATOM 1581 O O . LEU A 1 136 ? 6.190 3.790 -7.385 1.00 5.48 135 LEU A O 1
ATOM 1586 N N . GLU A 1 137 ? 7.025 1.797 -6.768 1.00 5.16 136 GLU A N 1
ATOM 1587 C CA A GLU A 1 137 ? 6.532 1.915 -5.396 0.58 6.05 136 GLU A CA 1
ATOM 1588 C CA B GLU A 1 137 ? 6.512 1.926 -5.406 0.42 6.02 136 GLU A CA 1
AT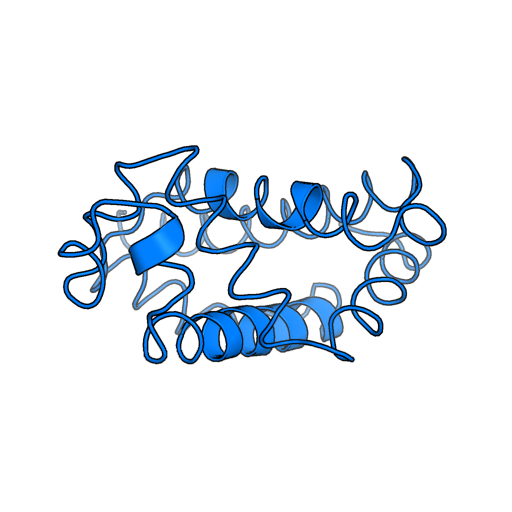OM 1589 C C . GLU A 1 137 ? 7.209 3.082 -4.670 1.00 5.66 136 GLU A C 1
ATOM 1590 O O . GLU A 1 137 ? 6.534 3.850 -3.978 1.00 6.16 136 GLU A O 1
ATOM 1601 N N . LEU A 1 138 ? 8.522 3.208 -4.813 1.00 5.19 137 LEU A N 1
ATOM 1602 C CA . LEU A 1 138 ? 9.244 4.299 -4.149 1.00 5.65 137 LEU A CA 1
ATOM 1603 C C . LEU A 1 138 ? 8.727 5.661 -4.648 1.00 5.35 137 LEU A C 1
ATOM 1604 O O . LEU A 1 138 ? 8.497 6.578 -3.864 1.00 5.70 137 LEU A O 1
ATOM 1609 N N A PHE A 1 139 ? 8.573 5.766 -5.973 0.62 5.49 138 PHE A N 1
ATOM 1610 N N B PHE A 1 139 ? 8.559 5.776 -5.962 0.38 5.27 138 PHE A N 1
ATOM 1611 C CA A PHE A 1 139 ? 7.943 6.923 -6.613 0.62 5.82 138 PHE A CA 1
ATOM 1612 C CA B PHE A 1 139 ? 8.014 6.991 -6.551 0.38 5.10 138 PHE A CA 1
ATOM 1613 C C A PHE A 1 139 ? 6.586 7.2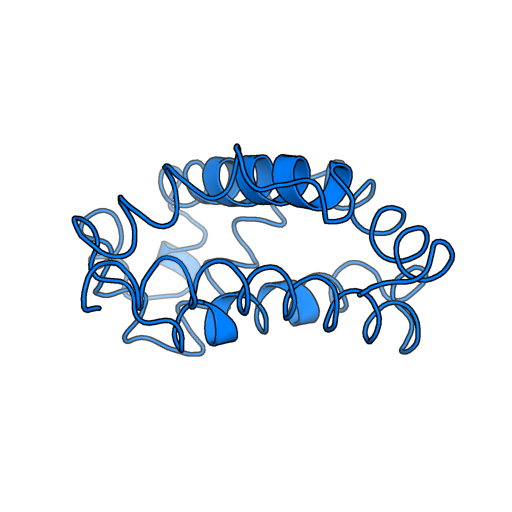16 -5.948 0.62 5.52 138 PHE A C 1
ATOM 1614 C C B PHE A 1 139 ? 6.695 7.381 -5.894 0.38 4.94 138 PHE A C 1
ATOM 1615 O O A PHE A 1 139 ? 6.295 8.369 -5.576 0.62 5.03 138 PHE A O 1
ATOM 1616 O O B PHE A 1 139 ? 6.535 8.476 -5.350 0.38 4.82 138 PHE A O 1
ATOM 1631 N N A ARG A 1 140 ? 5.749 6.188 -5.793 0.62 4.71 139 ARG A N 1
ATOM 1632 N N B ARG A 1 140 ? 5.742 6.465 -5.968 0.38 5.53 139 ARG A N 1
ATOM 1633 C CA A ARG A 1 140 ? 4.437 6.421 -5.153 0.62 4.87 139 ARG A CA 1
ATOM 1634 C CA B ARG A 1 140 ? 4.396 6.720 -5.479 0.38 5.68 139 ARG A CA 1
ATOM 1635 C C A ARG A 1 140 ? 4.562 6.803 -3.681 0.62 4.73 139 ARG A C 1
ATOM 1636 C C B ARG A 1 140 ? 4.325 6.978 -3.975 0.38 5.68 139 ARG A C 1
ATOM 1637 O O A ARG A 1 140 ? 3.810 7.660 -3.206 0.62 5.19 139 ARG A O 1
ATOM 1638 O O B ARG A 1 140 ? 3.548 7.823 -3.529 0.38 5.13 139 ARG A O 1
ATOM 1653 N N A LYS A 1 141 ? 5.452 6.146 -2.952 0.62 4.69 140 LYS A N 1
ATOM 1654 N N B LYS A 1 141 ? 5.130 6.255 -3.200 0.38 5.01 140 LYS A N 1
ATOM 1655 C CA A LYS A 1 141 ? 5.613 6.417 -1.532 0.62 5.14 140 LYS A CA 1
ATOM 1656 C CA B LYS A 1 141 ? 5.247 6.492 -1.757 0.38 5.62 140 LYS A CA 1
ATOM 1657 C C A LYS A 1 141 ? 5.937 7.891 -1.344 0.62 5.22 140 LYS A C 1
ATOM 1658 C C B LYS A 1 141 ? 5.711 7.918 -1.461 0.38 5.41 140 LYS A C 1
ATOM 1659 O O A LYS A 1 141 ? 5.407 8.556 -0.444 0.62 5.14 140 LYS A O 1
ATOM 1660 O O B LYS A 1 141 ? 5.097 8.648 -0.655 0.38 5.74 140 LYS A O 1
ATOM 1671 N N A ASP A 1 142 ? 6.813 8.399 -2.201 0.62 5.49 141 ASP A N 1
ATOM 1672 N N B ASP A 1 142 ? 6.816 8.301 -2.100 0.38 5.92 141 ASP A N 1
ATOM 1673 C CA A ASP A 1 142 ? 7.287 9.775 -2.037 0.62 5.68 141 ASP A CA 1
ATOM 1674 C CA B ASP A 1 142 ? 7.391 9.616 -1.851 0.38 6.04 141 ASP A CA 1
ATOM 1675 C C A ASP A 1 142 ? 6.259 10.814 -2.516 0.62 5.71 141 ASP A C 1
ATOM 1676 C C B ASP A 1 142 ? 6.422 10.695 -2.330 0.38 5.66 141 ASP A C 1
ATOM 1677 O O A ASP A 1 142 ? 6.107 11.869 -1.893 0.62 7.22 141 ASP A O 1
ATOM 1678 O O B ASP A 1 142 ? 6.256 11.720 -1.667 0.38 6.24 141 ASP A O 1
ATOM 1687 N N A ILE A 1 143 ? 5.537 10.525 -3.597 0.62 5.32 142 ILE A N 1
ATOM 1688 N N B ILE A 1 143 ? 5.755 10.442 -3.454 0.38 5.28 142 ILE A N 1
ATOM 1689 C CA A ILE A 1 143 ? 4.457 11.435 -3.992 0.62 5.32 142 ILE A CA 1
ATOM 1690 C CA B ILE A 1 143 ? 4.670 11.312 -3.906 0.38 5.98 142 ILE A CA 1
ATOM 1691 C C A ILE A 1 143 ? 3.355 11.418 -2.915 0.62 5.70 142 ILE A C 1
ATOM 1692 C C B ILE A 1 143 ? 3.543 11.395 -2.845 0.38 5.88 142 ILE A C 1
ATOM 1693 O O A ILE A 1 143 ? 2.791 12.463 -2.593 0.62 5.50 142 ILE A O 1
ATOM 1694 O O B ILE A 1 143 ? 3.103 12.492 -2.498 0.38 5.04 142 ILE A O 1
ATOM 1703 N N . ALA A 1 144 ? 3.071 10.242 -2.366 1.00 5.65 143 ALA A N 1
ATOM 1704 C CA . ALA A 1 144 ? 2.000 10.174 -1.367 1.00 6.17 143 ALA A CA 1
ATOM 1705 C C . ALA A 1 144 ? 2.327 11.015 -0.141 1.00 6.45 143 ALA A C 1
ATOM 1706 O O . ALA A 1 144 ? 1.447 11.626 0.451 1.00 6.68 143 ALA A O 1
ATOM 1708 N N . ALA A 1 145 ? 3.592 11.034 0.274 1.00 6.29 144 ALA A N 1
ATOM 1709 C CA . ALA A 1 145 ? 3.957 11.834 1.445 1.00 7.15 144 ALA A CA 1
ATOM 1710 C C . ALA A 1 145 ? 3.734 13.324 1.158 1.00 7.23 144 ALA A C 1
ATOM 1711 O O . ALA A 1 145 ? 3.318 14.068 2.043 1.00 8.59 144 ALA A O 1
ATOM 1713 N N A LYS A 1 146 ? 4.109 13.769 -0.048 0.43 6.94 145 LYS A N 1
ATOM 1714 N N B LYS A 1 146 ? 3.949 13.773 -0.078 0.57 6.60 145 LYS A N 1
ATOM 1715 C CA A LYS A 1 146 ? 3.947 15.158 -0.463 0.43 7.58 145 LYS A CA 1
ATOM 1716 C CA B LYS A 1 146 ? 3.682 15.165 -0.425 0.57 7.37 145 LYS A CA 1
ATOM 1717 C C A LYS A 1 146 ? 2.467 15.490 -0.561 0.43 7.51 145 LYS A C 1
ATOM 1718 C C B LYS A 1 146 ? 2.169 15.422 -0.556 0.57 6.44 145 LYS A C 1
ATOM 1719 O O A LYS A 1 146 ? 2.067 16.598 -0.213 0.43 8.73 145 LYS A O 1
ATOM 1720 O O B LYS A 1 146 ? 1.662 16.457 -0.100 0.57 7.80 145 LYS A O 1
ATOM 1731 N N A TYR A 1 147 ? 1.667 14.544 -1.059 0.43 7.27 146 TYR A N 1
ATOM 1732 N N B TYR A 1 147 ? 1.430 14.468 -1.117 0.57 6.07 146 TYR A N 1
ATOM 1733 C CA A TYR A 1 147 ? 0.219 14.705 -1.088 0.43 6.94 146 TYR A CA 1
ATOM 1734 C CA B TYR A 1 147 ? -0.021 14.598 -1.121 0.57 6.90 146 TYR A CA 1
ATOM 1735 C C A TYR A 1 147 ? -0.311 14.945 0.342 0.43 8.30 146 TYR A C 1
ATOM 1736 C C B TYR A 1 147 ? -0.558 14.750 0.321 0.57 8.16 146 TYR A C 1
ATOM 1737 O O A TYR A 1 147 ? -1.076 15.875 0.580 0.43 8.50 146 TYR A O 1
ATOM 1738 O O B TYR A 1 147 ? -1.513 15.489 0.555 0.57 7.75 146 TYR A O 1
ATOM 1755 N N . LYS A 1 148 ? 0.078 14.065 1.266 1.00 8.62 147 LYS A N 1
ATOM 1756 C CA . LYS A 1 148 ? -0.389 14.113 2.655 1.00 9.92 147 LYS A CA 1
ATOM 1757 C C . LYS A 1 148 ? -0.070 15.493 3.215 1.00 11.13 147 LYS A C 1
ATOM 1758 O O . LYS A 1 148 ? -0.925 16.096 3.905 1.00 13.16 147 LYS A O 1
ATOM 1764 N N . GLU A 1 149 ? 1.120 16.008 2.962 1.00 11.69 148 GLU A N 1
ATOM 1765 C CA . GLU A 1 149 ? 1.486 17.344 3.405 1.00 13.66 148 GLU A CA 1
ATOM 1766 C C . GLU A 1 149 ? 0.377 18.334 2.980 1.00 13.82 148 GLU A C 1
ATOM 1767 O O . GLU A 1 149 ? -0.115 19.124 3.794 1.00 16.41 148 GLU A O 1
ATOM 1773 N N . LEU A 1 150 ? -0.022 18.215 1.702 1.00 11.46 149 LEU A N 1
ATOM 1774 C CA . LEU A 1 150 ? -0.971 19.119 1.054 1.00 11.83 149 LEU A CA 1
ATOM 1775 C C . LEU A 1 150 ? -2.447 18.827 1.292 1.00 12.28 149 LEU A C 1
ATOM 1776 O O . LEU A 1 150 ? -3.318 19.526 0.762 1.00 15.58 149 LEU A O 1
ATOM 1781 N N . GLY A 1 151 ? -2.711 17.801 2.068 1.00 11.48 150 GLY A N 1
ATOM 1782 C CA . GLY A 1 151 ? -4.084 17.501 2.402 1.00 11.62 150 GLY A CA 1
ATOM 1783 C C . GLY A 1 151 ? -4.873 16.851 1.302 1.00 11.72 150 GLY A C 1
ATOM 1784 O O . GLY A 1 151 ? -6.084 17.003 1.303 1.00 13.18 150 GLY A O 1
ATOM 1785 N N . TYR A 1 152 ? -4.196 16.135 0.414 1.00 12.65 151 TYR A N 1
ATOM 1786 C CA . TYR A 1 152 ? -4.790 15.361 -0.656 1.00 14.69 151 TYR A CA 1
ATOM 1787 C C . TYR A 1 152 ? -4.329 13.858 -0.570 1.00 15.65 151 TYR A C 1
ATOM 1788 O O . TYR A 1 152 ? -3.993 13.296 0.463 1.00 20.89 151 TYR A O 1
#

Sequence (151 aa):
VVLSEEGEWQQLVLLHHVVWWAAKKVVEEAADDVVAAGGHHGGQQDDILIRRLLFFKKKSSHHPPETLEEKFDRFKHLKTEAEMKKASEDDLLKKKKHGVTVLTALGAILKKKGHHEEAAEELLKKPPLLAAQQSSHATKHKIPPIIKKYYLEFISEEAIIHVLLHHSSRRHHPPGGDDFFGGAADDAAQQGGAAMMNNKKALEELFFRRKKDDIIAAKKYYKELGY

Foldseek 3Di:
DFDPVLLCLQVVLLVVCVVPQLVLLLQLVLQLCVVPVVVQVLDPPRNVDDDSVSSSPDPSSSVVRSVVSVLVVVQSVCVLVCCPSQLVVLVCCVPPSNPPLVSLVSSLVSSLVSSCVSPVVSNPDSSSVSSSVSSVSSSVVSVVSSVVVVD

InterPro domains:
  IPR000971 Globin [PF00042] (28-140)
  IPR000971 Globin [PS01033] (2-148)
  IPR002335 Myoglobin [PR00613] (7-21)
  IPR002335 Myoglobin [PR00613] (26-49)
  IPR002335 Myoglobin [PR00613] (59-79)
  IPR002335 Myoglobin [PR00613] (98-118)
  IPR002335 Myoglobin [PR00613] (124-153)
  IPR002335 Myoglobin [PTHR47132] (1-154)
  IPR009050 Globin-like superfamily [SSF46458] (2-153)

Radius of gyration: 14.98 Å; Cα contacts (8 Å, |Δi|>4): 209; chains: 1; bounding box: 36×33×37 Å

Secondary structure (DSSP, 8-state):
---HHHHHHHHHHHHHHTTSHHHHHHHHHHHHHHH-HHHHHT-TTTTT--SHHHHHT-HHHHHHHHHHHHHHHHHHTTTT--HHHHHHHHHIIIIIS---HHHHHHHHHHHHHHHHHH-STT--HHHHHHHHHHHHHHHHHHHHHHHHTT-

B-factor: mean 10.05, std 6.29, range [2.67, 43.87]

Organism: Physeter macrocephalus (NCBI:txid9755)

Solvent-accessible surface area: 8020 Å² total; per-residue (Å²): 157,18,61,123,46,50,15,103,51,0,45,82,0,2,67,83,0,70,92,63,34,24,12,2,1,11,52,1,2,10,78,8,3,110,47,42,85,74,5,22,114,84,52,114,108,0,79,114,9,154,67,88,77,77,11,109,86,18,126,54,0,68,128,33,0,57,76,36,4,82,46,9,0,52,6,2,107,88,70,24,132,5,107,74,50,2,116,85,42,0,77,29,47,3,78,155,80,114,20,43,48,110,40,16,68,27,24,3,76,1,4,24,77,8,0,100,78,85,30,83,76,56,3,31,86,92,3,75,31,4,0,58,67,2,0,91,29,17,45,142,34,1,34,60,60,5,169,140,82,71,106

CATH classification: 1.10.490.10

Nearest PDB structures (foldseek):
  7xcf-assembly1_A  TM=9.938E-01  e=8.702E-18  Physeter macrocephalus
  4lpi-assembly1_A  TM=9.945E-01  e=1.341E-17  Physeter macrocephalus
  6jp1-assembly2_B  TM=9.901E-01  e=1.278E-17  Physeter macrocephalus
  5vrt-assembly1_A  TM=9.863E-01  e=1.161E-17  Physeter macrocephalus
  1mnk-assembly1_A  TM=9.934E-01  e=1.556E-16  Sus scrofa